Protein AF-A0A382IYC7-F1 (afdb_monomer_lite)

Foldseek 3Di:
DDDDDPPDDPPDDDPPDDDPPAPPDDDDLVCLCLVVNLVSLVVSLVVLVVVQCCQAFNDPDDDFDFADDPFDDKKKWAQFLVPRATFIDHVCCQPPPDRQGHRDLVSLCVPPVPPVVSVVRVLCNVQVVQQNHHAMWIWGWFDFLVQWDWDADPNFIWIWGDRDHDIDTDGCPDPVNQLSNQERTEIETFWGWDDSGSNPTDIDTWDDSVSTDDDSHYHYYYRTDDSPPPPRHDDPVRSVVSVVVSVVSVVVSVVDDSVRRCVQSVDPLCSRPVVVVCVVCVVVVHHCPDVVVSVVVSVD

Secondary structure (DSSP, 8-state):
----------S--------TT---S---TTHHHHHSHHHHHHHHHHHHHHHHHHHHH--SSS---B-----SSEEEEEE-TTT--EEEESGGGG-SS----B-SHHHHHHH---HHHHHHHHHHHHHHGGG---SEEEEEEEEETTT-EEEEETTEEEEEE-SSSSPEEEETTSHHHHHHHH-SEEEEEEEEEESSSTTTPEEEES---TTSPPBTTEEEEESB----TTTSPPPHHHHHHHHHHHHHHHHHHHHS-HHHHHHHTT-HHHHHHHHHHHHHHHHTT----SHHHHHHHHH-

Radius of gyration: 23.09 Å; chains: 1; bounding box: 61×52×53 Å

InterPro domains:
  IPR046234 Protein of unknown function DUF6267 [PF19782] (23-298)

Sequence (300 aa):
MLITEVLKPRSGWQTLTESSDKNLHLEHLEDLILNDGYNGANTALKYINALRMMLNTGGEGQSKVTVKWDGAPAIFCGTDPVDGQFFVGTKAVFGKTERKTAKTNLQIDKWYPNEGLNKKLRIALVELKKLNIQGVLQGDMMFTAEDIQTATINGEDVYTFTPNTITYSVPVDSDIGKKIKAAKIGIVFHTTYTGETVADMKAQFGAKVGSLTQTSSVWFDDAYYKDVGGKATLTSKENEVISKGLGQAQITLKKATPKTFNTFLQDPVLATWLKPFINKKITAGQSVGEPIQFVKEFIE

Structure (mmCIF, N/CA/C/O backbone):
data_AF-A0A382IYC7-F1
#
_entry.id   AF-A0A382IYC7-F1
#
loop_
_atom_site.group_PDB
_atom_site.id
_atom_site.type_symbol
_atom_site.label_atom_id
_atom_site.label_alt_id
_atom_site.label_comp_id
_atom_site.label_asym_id
_atom_site.label_entity_id
_atom_site.label_seq_id
_atom_site.pdbx_PDB_ins_code
_atom_site.Cartn_x
_atom_site.Cartn_y
_atom_site.Cartn_z
_atom_site.occupancy
_atom_site.B_iso_or_equiv
_atom_site.auth_seq_id
_atom_site.auth_comp_id
_atom_site.auth_asym_id
_a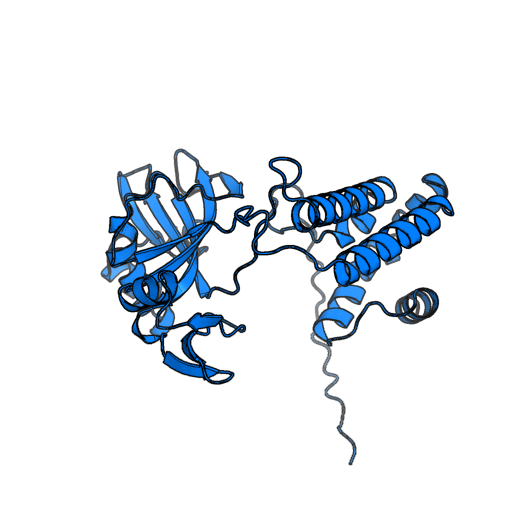tom_site.auth_atom_id
_atom_site.pdbx_PDB_model_num
ATOM 1 N N . MET A 1 1 ? 41.231 2.623 11.475 1.00 28.44 1 MET A N 1
ATOM 2 C CA . MET A 1 1 ? 40.172 1.775 12.057 1.00 28.44 1 MET A CA 1
ATOM 3 C C . MET A 1 1 ? 39.542 1.017 10.903 1.00 28.44 1 MET A C 1
ATOM 5 O O . MET A 1 1 ? 38.770 1.585 10.147 1.00 28.44 1 MET A O 1
ATOM 9 N N . LEU A 1 2 ? 40.052 -0.193 10.677 1.00 23.72 2 LEU A N 1
ATOM 10 C CA . LEU A 1 2 ? 39.680 -1.083 9.582 1.00 23.72 2 LEU A CA 1
ATOM 11 C C . LEU A 1 2 ? 38.381 -1.791 9.962 1.00 23.72 2 LEU A C 1
ATOM 13 O O . LEU A 1 2 ? 38.332 -2.457 10.993 1.00 23.72 2 LEU A O 1
ATOM 17 N N . ILE A 1 3 ? 37.343 -1.623 9.148 1.00 26.06 3 ILE A N 1
ATOM 18 C CA . ILE A 1 3 ? 36.164 -2.483 9.199 1.00 26.06 3 ILE A CA 1
ATOM 19 C C . ILE A 1 3 ? 36.528 -3.726 8.393 1.00 26.06 3 ILE A C 1
ATOM 21 O O . ILE A 1 3 ? 36.699 -3.670 7.179 1.00 26.06 3 ILE A O 1
ATOM 25 N N . THR A 1 4 ? 36.732 -4.820 9.113 1.00 30.72 4 THR A N 1
ATOM 26 C CA . THR A 1 4 ? 37.039 -6.143 8.584 1.00 30.72 4 THR A CA 1
ATOM 27 C C . THR A 1 4 ? 35.824 -6.697 7.843 1.00 30.72 4 THR A C 1
ATOM 29 O O . THR A 1 4 ? 34.714 -6.713 8.376 1.00 30.72 4 THR A O 1
ATOM 32 N N . GLU A 1 5 ? 36.047 -7.158 6.614 1.00 32.25 5 GLU A N 1
ATOM 33 C CA . GLU A 1 5 ? 35.083 -7.899 5.806 1.00 32.25 5 GLU A CA 1
ATOM 34 C C . GLU A 1 5 ? 34.497 -9.094 6.565 1.00 32.25 5 GLU A C 1
ATOM 36 O O . GLU A 1 5 ? 35.218 -9.907 7.145 1.00 32.25 5 GLU A O 1
ATOM 41 N N . VAL A 1 6 ? 33.180 -9.272 6.458 1.00 28.98 6 VAL A N 1
ATOM 42 C CA . VAL A 1 6 ? 32.551 -10.583 6.635 1.00 28.98 6 VAL A CA 1
ATOM 43 C C . VAL A 1 6 ? 32.201 -11.113 5.247 1.00 28.98 6 VAL A C 1
ATOM 45 O O . VAL A 1 6 ? 31.057 -11.059 4.805 1.00 28.98 6 VAL A O 1
ATOM 48 N N . LEU A 1 7 ? 33.209 -11.641 4.551 1.00 34.03 7 LEU A N 1
ATOM 49 C CA . LEU A 1 7 ? 33.024 -12.532 3.408 1.00 34.03 7 LEU A CA 1
ATOM 50 C C . LEU A 1 7 ? 32.933 -13.973 3.926 1.00 34.03 7 LEU A C 1
ATOM 52 O O . LEU A 1 7 ? 33.918 -14.705 3.983 1.00 34.03 7 LEU A O 1
ATOM 56 N N . LYS A 1 8 ? 31.726 -14.403 4.306 1.00 31.92 8 LYS A N 1
ATOM 57 C CA . LYS A 1 8 ? 31.366 -15.824 4.209 1.00 31.92 8 LYS A CA 1
ATOM 58 C C . LYS A 1 8 ? 30.368 -15.963 3.061 1.00 31.92 8 LYS A C 1
ATOM 60 O O . LYS A 1 8 ? 29.248 -15.467 3.197 1.00 31.92 8 LYS A O 1
ATOM 65 N N . PRO A 1 9 ? 30.737 -16.601 1.938 1.00 31.53 9 PRO A N 1
ATOM 66 C CA . PRO A 1 9 ? 29.796 -16.835 0.856 1.00 31.53 9 PRO A CA 1
ATOM 67 C C . PRO A 1 9 ? 28.693 -17.760 1.377 1.00 31.53 9 PRO A C 1
ATOM 69 O O . PRO A 1 9 ? 28.972 -18.845 1.891 1.00 31.53 9 PRO A O 1
ATOM 72 N N . ARG A 1 10 ? 27.428 -17.340 1.261 1.00 31.39 10 ARG A N 1
ATOM 73 C CA . ARG A 1 10 ? 26.315 -18.288 1.346 1.00 31.39 10 ARG A CA 1
ATOM 74 C C . ARG A 1 10 ? 26.406 -19.165 0.100 1.00 31.39 10 ARG A C 1
ATOM 76 O O . ARG A 1 10 ? 26.219 -18.685 -1.014 1.00 31.39 10 ARG A O 1
ATOM 83 N N . SER A 1 11 ? 26.784 -20.422 0.291 1.00 35.66 11 SER A N 1
ATOM 84 C CA . SER A 1 11 ? 26.801 -21.431 -0.759 1.00 35.66 11 SER A CA 1
ATOM 85 C C . SER A 1 11 ? 25.382 -21.680 -1.279 1.00 35.66 11 SER A C 1
ATOM 87 O O . SER A 1 11 ? 24.440 -21.804 -0.499 1.00 35.66 11 SER A O 1
ATOM 89 N N . GLY A 1 12 ? 25.260 -21.767 -2.607 1.00 35.31 12 GLY A N 1
ATOM 90 C CA . GLY A 1 12 ? 24.029 -22.114 -3.318 1.00 35.31 12 GLY A CA 1
ATOM 91 C C . GLY A 1 12 ? 23.261 -20.904 -3.845 1.00 35.31 12 GLY A C 1
ATOM 92 O O . GLY A 1 12 ? 22.218 -20.548 -3.306 1.00 35.31 12 GLY A O 1
ATOM 93 N N . TRP A 1 13 ? 23.735 -20.300 -4.938 1.00 26.22 13 TRP A N 1
ATOM 94 C CA . TRP A 1 13 ? 22.862 -19.480 -5.776 1.00 26.22 13 TRP A CA 1
ATOM 95 C C . TRP A 1 13 ? 21.771 -20.392 -6.338 1.00 26.22 13 TRP A C 1
ATOM 97 O O . TRP A 1 13 ? 22.056 -21.296 -7.121 1.00 26.22 13 TRP A O 1
ATOM 107 N N . GLN A 1 14 ? 20.530 -20.188 -5.907 1.00 30.61 14 GLN A N 1
ATOM 108 C CA . GLN A 1 14 ? 19.374 -20.725 -6.609 1.00 30.61 14 GLN A CA 1
ATOM 109 C C . GLN A 1 14 ? 18.922 -19.672 -7.612 1.00 30.61 14 GLN A C 1
ATOM 111 O O . GLN A 1 14 ? 18.476 -18.590 -7.233 1.00 30.61 14 GLN A O 1
ATOM 116 N N . THR A 1 15 ? 19.051 -19.991 -8.894 1.00 27.97 15 THR A N 1
ATOM 117 C CA . THR A 1 15 ? 18.417 -19.229 -9.963 1.00 27.97 15 THR A CA 1
ATOM 118 C C . THR A 1 15 ? 16.912 -19.430 -9.828 1.00 27.97 15 THR A C 1
ATOM 120 O O . THR A 1 15 ? 16.399 -20.526 -10.052 1.00 27.97 15 THR A O 1
ATOM 123 N N . LEU A 1 16 ? 16.196 -18.387 -9.413 1.00 25.58 16 LEU A N 1
ATOM 124 C CA . LEU A 1 16 ? 14.743 -18.359 -9.512 1.00 25.58 16 LEU A CA 1
ATOM 125 C C . LEU A 1 16 ? 14.411 -18.104 -10.982 1.00 25.58 16 LEU A C 1
ATOM 127 O O . LEU A 1 16 ? 14.449 -16.968 -11.442 1.00 25.58 16 LEU A O 1
ATOM 131 N N . THR A 1 17 ? 14.156 -19.166 -11.741 1.00 26.06 17 THR A N 1
ATOM 132 C CA . THR A 1 17 ? 13.597 -19.039 -13.089 1.00 26.06 17 THR A CA 1
ATOM 133 C C . THR A 1 17 ? 12.165 -18.529 -12.985 1.00 26.06 17 THR A C 1
ATOM 135 O O . THR A 1 17 ? 11.352 -19.121 -12.268 1.00 26.06 17 THR A O 1
ATOM 138 N N . GLU A 1 18 ? 11.865 -17.446 -13.699 1.00 28.92 18 GLU A N 1
ATOM 139 C CA . GLU A 1 18 ? 10.514 -16.907 -13.855 1.00 28.92 18 GLU A CA 1
ATOM 140 C C . GLU A 1 18 ? 9.569 -18.020 -14.341 1.00 28.92 18 GLU A C 1
ATOM 142 O O . GLU A 1 18 ? 9.765 -18.617 -15.399 1.00 28.92 18 GLU A O 1
ATOM 147 N N . SER A 1 19 ? 8.550 -18.348 -13.540 1.00 28.97 19 SER A N 1
ATOM 148 C CA . SER A 1 19 ? 7.476 -19.238 -13.978 1.00 28.97 19 SER A CA 1
ATOM 149 C C . SER A 1 19 ? 6.561 -18.453 -14.915 1.00 28.97 19 SER A C 1
ATOM 151 O O . SER A 1 19 ? 5.862 -17.542 -14.469 1.00 28.97 19 SER A O 1
ATOM 153 N N . SER A 1 20 ? 6.543 -18.831 -16.186 1.00 35.19 20 SER A N 1
ATOM 154 C CA . SER A 1 20 ? 5.901 -18.132 -17.304 1.00 35.19 20 SER A CA 1
ATOM 155 C C . SER A 1 20 ? 4.366 -18.046 -17.289 1.00 35.19 20 SER A C 1
ATOM 157 O O . SER A 1 20 ? 3.796 -17.621 -18.283 1.00 35.19 20 SER A O 1
ATOM 159 N N . ASP A 1 21 ? 3.667 -18.407 -16.205 1.00 34.34 21 ASP A N 1
ATOM 160 C CA . ASP A 1 21 ? 2.202 -18.595 -16.258 1.00 34.34 21 ASP A CA 1
ATOM 161 C C . ASP A 1 21 ? 1.387 -17.882 -15.175 1.00 34.34 21 ASP A C 1
ATOM 163 O O . ASP A 1 21 ? 0.157 -17.981 -15.149 1.00 34.34 21 ASP A O 1
ATOM 167 N N . LYS A 1 22 ? 2.021 -17.124 -14.278 1.00 33.38 22 LYS A N 1
ATOM 168 C CA . LYS A 1 22 ? 1.299 -16.253 -13.341 1.00 33.38 22 LYS A CA 1
ATOM 169 C C . LYS A 1 22 ? 2.116 -14.988 -13.139 1.00 33.38 22 LYS A C 1
ATOM 171 O O . LYS A 1 22 ? 3.221 -15.079 -12.620 1.00 33.38 22 LYS A O 1
ATOM 176 N N . ASN A 1 23 ? 1.558 -13.827 -13.495 1.00 37.75 23 ASN A N 1
ATOM 177 C CA . ASN A 1 23 ? 2.088 -12.510 -13.117 1.00 37.75 23 ASN A CA 1
ATOM 178 C C . ASN A 1 23 ? 2.085 -12.388 -11.581 1.00 37.75 23 ASN A C 1
ATOM 180 O O . ASN A 1 23 ? 1.172 -11.825 -10.979 1.00 37.75 23 ASN A O 1
ATOM 184 N N . LEU A 1 24 ? 3.073 -13.011 -10.939 1.00 36.66 24 LEU A N 1
ATOM 185 C CA . LEU A 1 24 ? 3.322 -12.994 -9.498 1.00 36.66 24 LEU A CA 1
ATOM 186 C C . LEU A 1 24 ? 4.218 -11.813 -9.103 1.00 36.66 24 LEU A C 1
ATOM 188 O O . LEU A 1 24 ? 4.365 -11.538 -7.912 1.00 36.66 24 LEU A O 1
ATOM 192 N N . HIS A 1 25 ? 4.760 -11.106 -10.096 1.00 42.34 25 HIS A N 1
ATOM 193 C CA . HIS A 1 25 ? 5.553 -9.899 -9.946 1.00 42.34 25 HIS A CA 1
ATOM 194 C C . HIS A 1 25 ? 4.938 -8.774 -10.787 1.00 42.34 25 HIS A C 1
ATOM 196 O O . HIS A 1 25 ? 4.525 -8.974 -11.927 1.00 42.34 25 HIS A O 1
ATOM 202 N N . LEU A 1 26 ? 4.825 -7.592 -10.179 1.00 47.22 26 LEU A N 1
ATOM 203 C CA . LEU A 1 26 ? 4.641 -6.343 -10.909 1.00 47.22 26 LEU A CA 1
ATOM 204 C C . LEU A 1 26 ? 6.012 -6.011 -11.503 1.00 47.22 26 LEU A C 1
ATOM 206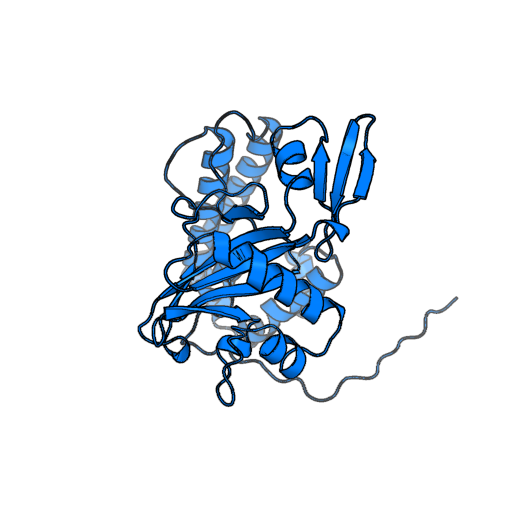 O O . LEU A 1 26 ? 6.890 -5.597 -10.746 1.00 47.22 26 LEU A O 1
ATOM 210 N N . GLU A 1 27 ? 6.199 -6.247 -12.801 1.00 59.84 27 GLU A N 1
ATOM 211 C CA . GLU A 1 27 ? 7.420 -5.855 -13.519 1.00 59.84 27 GLU A CA 1
ATOM 212 C C . GLU A 1 27 ? 7.676 -4.356 -13.334 1.00 59.84 27 GLU A C 1
ATOM 214 O O . GLU A 1 27 ? 6.734 -3.549 -13.332 1.00 59.84 27 GLU A O 1
ATOM 219 N N . HIS A 1 28 ? 8.938 -3.970 -13.153 1.00 69.94 28 HIS A N 1
ATOM 220 C CA . HIS A 1 28 ? 9.272 -2.557 -13.115 1.00 69.94 28 HIS A CA 1
ATOM 221 C C . HIS A 1 28 ? 9.215 -1.959 -14.524 1.00 69.94 28 HIS A C 1
ATOM 223 O O . HIS A 1 28 ? 9.370 -2.648 -15.532 1.00 69.94 28 HIS A O 1
ATOM 229 N N . LEU A 1 29 ? 8.993 -0.646 -14.615 1.00 74.38 29 LEU A N 1
ATOM 230 C CA . LEU A 1 29 ? 8.876 0.006 -15.918 1.00 74.38 29 LEU A CA 1
ATOM 231 C C . LEU A 1 29 ? 10.197 -0.067 -16.701 1.00 74.38 29 LEU A C 1
ATOM 233 O O . LEU A 1 29 ? 10.183 -0.203 -17.924 1.00 74.38 29 LEU A O 1
ATOM 237 N N . GLU A 1 30 ? 11.327 0.005 -15.999 1.00 75.00 30 GLU A N 1
ATOM 238 C CA . GLU A 1 30 ? 12.663 -0.164 -16.563 1.00 75.00 30 GLU A CA 1
ATOM 239 C C . GLU A 1 30 ? 12.927 -1.586 -17.077 1.00 75.00 30 GLU A C 1
ATOM 241 O O . GLU A 1 30 ? 13.634 -1.740 -18.075 1.00 75.00 30 GLU A O 1
ATOM 246 N N . ASP A 1 31 ? 12.305 -2.609 -16.482 1.00 77.19 31 ASP A N 1
ATOM 247 C CA . ASP A 1 31 ? 12.483 -4.003 -16.902 1.00 77.19 31 ASP A CA 1
ATOM 248 C C . ASP A 1 31 ? 11.898 -4.259 -18.291 1.00 77.19 31 ASP A C 1
ATOM 250 O O . ASP A 1 31 ? 12.396 -5.122 -19.010 1.00 77.19 31 ASP A O 1
ATOM 254 N N . LEU A 1 32 ? 10.923 -3.455 -18.740 1.00 79.94 32 LEU A N 1
ATOM 255 C CA . LEU A 1 32 ? 10.402 -3.529 -20.110 1.00 79.94 32 LEU A CA 1
ATOM 256 C C . LEU A 1 32 ? 11.520 -3.392 -21.148 1.00 79.94 32 LEU A C 1
ATOM 258 O O . LEU A 1 32 ? 11.481 -4.052 -22.181 1.00 79.94 32 LEU A O 1
ATOM 262 N N . ILE A 1 33 ? 12.540 -2.572 -20.877 1.00 83.88 33 ILE A N 1
ATOM 263 C CA . ILE A 1 33 ? 13.684 -2.396 -21.782 1.00 83.88 33 ILE A CA 1
ATOM 264 C C . ILE A 1 33 ? 14.449 -3.714 -21.952 1.00 83.88 33 ILE A C 1
ATOM 266 O O . ILE A 1 33 ? 14.947 -4.000 -23.040 1.00 83.88 33 ILE A O 1
ATOM 270 N N . LEU A 1 34 ? 14.530 -4.509 -20.887 1.00 80.50 34 LEU A N 1
ATOM 271 C CA . LEU A 1 34 ? 15.232 -5.788 -20.863 1.00 80.50 34 LEU A CA 1
ATOM 272 C C . LEU A 1 34 ? 14.363 -6.927 -21.402 1.00 80.50 34 LEU A C 1
ATOM 274 O O . LEU A 1 34 ? 14.865 -7.807 -22.090 1.00 80.50 34 LEU A O 1
ATOM 278 N N . ASN A 1 35 ? 13.061 -6.887 -21.135 1.00 79.25 35 ASN A N 1
ATOM 279 C CA . ASN A 1 35 ? 12.130 -7.938 -21.537 1.00 79.25 35 ASN A CA 1
ATOM 280 C C . ASN A 1 35 ? 11.746 -7.818 -23.024 1.00 79.25 35 ASN A C 1
ATOM 282 O O . ASN A 1 35 ? 11.774 -8.802 -23.759 1.00 79.25 35 ASN A O 1
ATOM 286 N N . ASP A 1 36 ? 11.446 -6.597 -23.484 1.00 81.94 36 ASP A N 1
ATOM 287 C CA . ASP A 1 36 ? 10.867 -6.328 -24.810 1.00 81.94 36 ASP A CA 1
ATOM 288 C C . ASP A 1 36 ? 11.782 -5.476 -25.713 1.00 81.94 36 ASP A C 1
ATOM 290 O O . ASP A 1 36 ? 11.392 -5.045 -26.811 1.00 81.94 36 ASP A O 1
ATOM 294 N N . GLY A 1 37 ? 12.997 -5.168 -25.254 1.00 83.94 37 GLY A N 1
ATOM 295 C CA . GLY A 1 37 ? 14.000 -4.443 -26.029 1.00 83.94 37 GLY A CA 1
ATOM 296 C C . GLY A 1 37 ? 13.545 -3.070 -26.480 1.00 83.94 37 GLY A C 1
ATOM 297 O O . GLY A 1 37 ? 13.010 -2.264 -25.715 1.00 83.94 37 GLY A O 1
ATOM 298 N N . TYR A 1 38 ? 13.765 -2.786 -27.761 1.00 85.12 38 TYR A N 1
ATOM 299 C CA . TYR A 1 38 ? 13.426 -1.496 -28.352 1.00 85.12 38 TYR A CA 1
ATOM 300 C C . TYR A 1 38 ? 11.934 -1.148 -28.190 1.00 85.12 38 TYR A C 1
ATOM 302 O O . TYR A 1 38 ? 11.572 0.017 -27.996 1.00 85.12 38 TYR A O 1
ATOM 310 N N . ASN A 1 39 ? 11.051 -2.150 -28.244 1.00 83.44 39 ASN A N 1
ATOM 311 C CA . ASN A 1 39 ? 9.613 -1.949 -28.060 1.00 83.44 39 ASN A CA 1
ATOM 312 C C . ASN A 1 39 ? 9.270 -1.662 -26.597 1.00 83.44 39 ASN A C 1
ATOM 314 O O . ASN A 1 39 ? 8.460 -0.771 -26.324 1.00 83.44 39 ASN A O 1
ATOM 318 N N . GLY A 1 40 ? 9.931 -2.344 -25.666 1.00 83.12 40 GLY A N 1
ATOM 319 C CA . GLY A 1 40 ? 9.814 -2.074 -24.238 1.00 83.12 40 GLY A CA 1
ATOM 320 C C . GLY A 1 40 ? 10.264 -0.671 -23.859 1.00 83.12 40 GLY A C 1
ATOM 321 O O . GLY A 1 40 ? 9.532 0.048 -23.183 1.00 83.12 40 GLY A O 1
ATOM 322 N N . ALA A 1 41 ? 11.395 -0.213 -24.404 1.00 86.06 41 ALA A N 1
ATOM 323 C CA . ALA A 1 41 ? 11.874 1.158 -24.218 1.00 86.06 41 ALA A CA 1
ATOM 324 C C . ALA A 1 41 ? 10.878 2.212 -24.730 1.00 86.06 41 ALA A C 1
ATOM 326 O O . ALA A 1 41 ? 10.608 3.204 -24.049 1.00 86.06 41 ALA A O 1
ATOM 327 N N . ASN A 1 42 ? 10.271 1.991 -25.900 1.00 83.12 42 ASN A N 1
ATOM 328 C CA . ASN A 1 42 ? 9.214 2.875 -26.399 1.00 83.12 42 ASN A CA 1
ATOM 329 C C . ASN A 1 42 ? 7.962 2.850 -25.512 1.00 83.12 42 ASN A C 1
ATOM 331 O O . ASN A 1 42 ? 7.323 3.885 -25.322 1.00 83.12 42 ASN A O 1
ATOM 335 N N . THR A 1 43 ? 7.606 1.685 -24.976 1.00 80.25 43 THR A N 1
ATOM 336 C CA . THR A 1 43 ? 6.460 1.521 -24.072 1.00 80.25 43 THR A CA 1
ATOM 337 C C . THR A 1 43 ? 6.692 2.252 -22.752 1.00 80.25 43 THR A C 1
ATOM 339 O O . THR A 1 43 ? 5.830 3.023 -22.328 1.00 80.25 43 THR A O 1
ATOM 342 N N . ALA A 1 44 ? 7.885 2.122 -22.169 1.00 84.44 44 ALA A N 1
ATOM 343 C CA . ALA A 1 44 ? 8.291 2.847 -20.970 1.00 84.44 44 ALA A CA 1
ATOM 344 C C . ALA A 1 44 ? 8.234 4.373 -21.172 1.00 84.44 44 ALA A C 1
ATOM 346 O O . ALA A 1 44 ? 7.633 5.085 -20.366 1.00 84.44 44 ALA A O 1
ATOM 347 N N . LEU A 1 45 ? 8.768 4.887 -22.290 1.00 84.75 45 LEU A N 1
ATOM 348 C CA . LEU A 1 45 ? 8.697 6.319 -22.618 1.00 84.75 45 LEU A CA 1
ATOM 349 C C . LEU A 1 45 ? 7.256 6.816 -22.768 1.00 84.75 45 LEU A C 1
ATOM 351 O O . LEU A 1 45 ? 6.917 7.888 -22.261 1.00 84.75 45 LEU A O 1
ATOM 355 N N . LYS A 1 46 ? 6.395 6.044 -23.444 1.00 81.19 46 LYS A N 1
ATOM 356 C CA . LYS A 1 46 ? 4.969 6.373 -23.583 1.00 81.19 46 LYS A CA 1
ATOM 357 C C . LYS A 1 46 ? 4.274 6.416 -22.227 1.00 81.19 46 LYS A C 1
ATOM 359 O O . LYS A 1 46 ? 3.516 7.352 -21.991 1.00 81.19 46 LYS A O 1
ATOM 364 N N . TYR A 1 47 ? 4.564 5.464 -21.342 1.00 78.38 47 TYR A N 1
ATOM 365 C CA . TYR A 1 47 ? 3.996 5.417 -19.997 1.00 78.38 47 TYR A CA 1
ATOM 366 C C . TYR A 1 47 ? 4.404 6.637 -19.160 1.00 78.38 47 TYR A C 1
ATOM 368 O O . TYR A 1 47 ? 3.538 7.330 -18.630 1.00 78.38 47 TYR A O 1
ATOM 376 N N . ILE A 1 48 ? 5.702 6.967 -19.097 1.00 83.12 48 ILE A N 1
ATOM 377 C CA . ILE A 1 48 ? 6.187 8.148 -18.353 1.00 83.12 48 ILE A CA 1
ATOM 378 C C . ILE A 1 48 ? 5.593 9.433 -18.938 1.00 83.12 48 ILE A C 1
ATOM 380 O O . ILE A 1 48 ? 5.188 10.325 -18.194 1.00 83.12 48 ILE A O 1
ATOM 384 N N . ASN A 1 49 ? 5.500 9.541 -20.267 1.00 81.56 49 ASN A N 1
ATOM 385 C CA . ASN A 1 49 ? 4.880 10.698 -20.906 1.00 81.56 49 ASN A CA 1
ATOM 386 C C . ASN A 1 49 ? 3.377 10.791 -20.597 1.00 81.56 49 ASN A C 1
ATOM 388 O O . ASN A 1 49 ? 2.892 11.886 -20.322 1.00 81.56 49 ASN A O 1
ATOM 392 N N . ALA A 1 50 ? 2.647 9.673 -20.600 1.00 74.12 50 ALA A N 1
ATOM 393 C CA . ALA A 1 50 ? 1.234 9.636 -20.224 1.00 74.12 50 ALA A CA 1
ATOM 394 C C . ALA A 1 50 ? 1.032 10.049 -18.757 1.00 74.12 50 ALA A C 1
ATOM 396 O O . ALA A 1 50 ? 0.173 10.885 -18.478 1.00 74.12 50 ALA A O 1
ATOM 397 N N . LEU A 1 51 ? 1.881 9.557 -17.847 1.00 76.00 51 LEU A N 1
ATOM 398 C CA . LEU A 1 51 ? 1.905 9.969 -16.441 1.00 76.00 51 LEU A CA 1
ATOM 399 C C . LEU A 1 51 ? 2.200 11.472 -16.295 1.00 76.00 51 LEU A C 1
ATOM 401 O O . LEU A 1 51 ? 1.500 12.166 -15.562 1.00 76.00 51 LEU A O 1
ATOM 405 N N . ARG A 1 52 ? 3.188 12.001 -17.030 1.00 81.19 52 ARG A N 1
ATOM 406 C CA . ARG A 1 52 ? 3.498 13.441 -17.049 1.00 81.19 52 ARG A CA 1
ATOM 407 C C . ARG A 1 52 ? 2.298 14.259 -17.516 1.00 81.19 52 ARG A C 1
ATOM 409 O O . ARG A 1 52 ? 1.986 15.268 -16.898 1.00 81.19 52 ARG A O 1
ATOM 416 N N . MET A 1 53 ? 1.642 13.857 -18.607 1.00 75.00 53 MET A N 1
ATOM 417 C CA . MET A 1 53 ? 0.474 14.582 -19.120 1.00 75.00 53 MET A CA 1
ATOM 418 C C . MET A 1 53 ? -0.683 14.552 -18.120 1.00 75.00 53 MET A C 1
ATOM 420 O O . MET A 1 53 ? -1.246 15.607 -17.847 1.00 75.00 53 MET A O 1
ATOM 424 N N . MET A 1 54 ? -0.957 13.396 -17.505 1.00 71.62 54 MET A N 1
ATOM 425 C CA . MET A 1 54 ? -1.947 13.271 -16.429 1.00 71.62 54 MET A CA 1
ATOM 426 C C . MET A 1 54 ? -1.678 14.284 -15.304 1.00 71.62 54 MET A C 1
ATOM 428 O O . MET A 1 54 ? -2.570 15.035 -14.925 1.00 71.62 54 MET A O 1
ATOM 432 N N . LEU A 1 55 ? -0.432 14.364 -14.823 1.00 74.25 55 LEU A N 1
ATOM 433 C CA . LEU A 1 55 ? -0.054 15.252 -13.717 1.00 74.25 55 LEU A CA 1
ATOM 434 C C . LEU A 1 55 ? 0.120 16.731 -14.115 1.00 74.25 55 LEU A C 1
ATOM 436 O O . LEU A 1 55 ? 0.118 17.592 -13.242 1.00 74.25 55 LEU A O 1
ATOM 440 N N . ASN A 1 56 ? 0.322 17.054 -15.396 1.00 73.06 56 ASN A N 1
ATOM 441 C CA . ASN A 1 56 ? 0.577 18.429 -15.843 1.00 73.06 56 ASN A CA 1
ATOM 442 C C . ASN A 1 56 ? -0.689 19.148 -16.318 1.00 73.06 56 ASN A C 1
ATOM 444 O O . ASN A 1 56 ? -0.882 20.316 -15.998 1.00 73.06 56 ASN A O 1
ATOM 448 N N . THR A 1 57 ? -1.527 18.490 -17.122 1.00 64.12 57 THR A N 1
ATOM 449 C CA . THR A 1 57 ? -2.700 19.145 -17.726 1.00 64.12 57 THR A CA 1
ATOM 450 C C . THR A 1 57 ? -4.005 18.815 -17.013 1.00 64.12 57 THR A C 1
ATOM 452 O O . THR A 1 57 ? -4.973 19.544 -17.207 1.00 64.12 57 THR A O 1
ATOM 455 N N . GLY A 1 58 ? -4.034 17.757 -16.187 1.00 57.16 58 GLY A N 1
ATOM 456 C CA . GLY A 1 58 ? -5.278 17.143 -15.719 1.00 57.16 58 GLY A CA 1
ATOM 457 C C . GLY A 1 58 ? -6.035 16.527 -16.898 1.00 57.16 58 GLY A C 1
ATOM 458 O O . GLY A 1 58 ? -6.086 17.097 -17.991 1.00 57.16 58 GLY A O 1
ATOM 459 N N . GLY A 1 59 ? -6.578 15.326 -16.744 1.00 52.69 59 GLY A N 1
ATOM 460 C CA . GLY A 1 59 ? -7.291 14.714 -17.856 1.00 52.69 59 GLY A CA 1
ATOM 461 C C . GLY A 1 59 ? -7.607 13.255 -17.624 1.00 52.69 59 GLY A C 1
ATOM 462 O O . GLY A 1 59 ? -6.714 12.424 -17.451 1.00 52.69 59 GLY A O 1
ATOM 463 N N . GLU A 1 60 ? -8.890 12.935 -17.741 1.00 47.69 60 GLU A N 1
ATOM 464 C CA . GLU A 1 60 ? -9.351 11.561 -17.767 1.00 47.69 60 GLU A CA 1
ATOM 465 C C . GLU A 1 60 ? -8.790 10.856 -19.014 1.00 47.69 60 GLU A C 1
ATOM 467 O O . GLU A 1 60 ? -9.134 11.188 -20.149 1.00 47.69 60 GLU A O 1
ATOM 472 N N . GLY A 1 61 ? -7.954 9.830 -18.812 1.00 49.94 61 GLY A N 1
ATOM 473 C CA . GLY A 1 61 ? -8.109 8.647 -19.657 1.00 49.94 61 GLY A CA 1
ATOM 474 C C . GLY A 1 61 ? -6.914 7.970 -20.320 1.00 49.94 61 GLY A C 1
ATOM 475 O O . GLY A 1 61 ? -7.196 7.152 -21.187 1.00 49.94 61 GLY A O 1
ATOM 476 N N . GLN A 1 62 ? -5.633 8.180 -19.977 1.00 50.16 62 GLN A N 1
ATOM 477 C CA . GLN A 1 62 ? -4.570 7.420 -20.688 1.00 50.16 62 GLN A CA 1
ATOM 478 C C . GLN A 1 62 ? -3.636 6.526 -19.869 1.00 50.16 62 GLN A C 1
ATOM 480 O O . GLN A 1 62 ? -2.914 5.732 -20.468 1.00 50.16 62 GLN A O 1
ATOM 485 N N . SER A 1 63 ? -3.681 6.518 -18.537 1.00 52.44 63 SE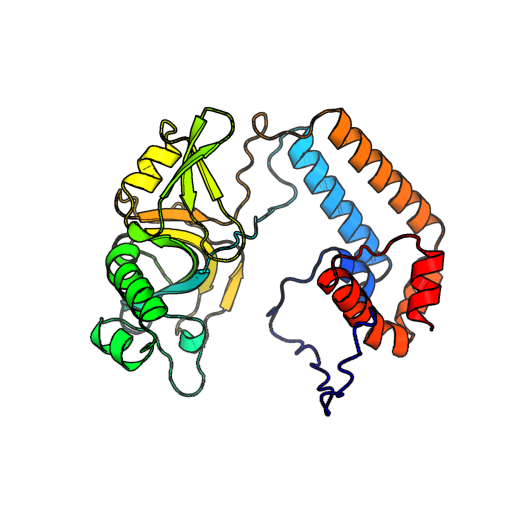R A N 1
ATOM 486 C CA . SER A 1 63 ? -3.011 5.475 -17.740 1.00 52.44 63 SER A CA 1
ATOM 487 C C . SER A 1 63 ? -3.653 5.365 -16.363 1.00 52.44 63 SER A C 1
ATOM 489 O O . SER A 1 63 ? -3.743 6.352 -15.642 1.00 52.44 63 SER A O 1
ATOM 491 N N . LYS A 1 64 ? -4.110 4.165 -15.984 1.00 54.72 64 LYS A N 1
ATOM 492 C CA . LYS A 1 64 ? -4.505 3.893 -14.597 1.00 54.72 64 LYS A CA 1
ATOM 493 C C . LYS A 1 64 ? -3.235 3.694 -13.787 1.00 54.72 64 LYS A C 1
ATOM 495 O O . LYS A 1 64 ? -2.614 2.639 -13.865 1.00 54.72 64 LYS A O 1
ATOM 500 N N . VAL A 1 65 ? -2.848 4.720 -13.048 1.00 62.97 65 VAL A N 1
ATOM 501 C CA . VAL A 1 65 ? -1.695 4.674 -12.153 1.00 62.97 65 VAL A CA 1
ATOM 502 C C . VAL A 1 65 ? -2.196 4.227 -10.790 1.00 62.97 65 VAL A C 1
ATOM 504 O O . VAL A 1 65 ? -3.209 4.727 -10.301 1.00 62.97 65 VAL A O 1
ATOM 507 N N . THR A 1 66 ? -1.503 3.278 -10.179 1.00 61.31 66 THR A N 1
ATOM 508 C CA . THR A 1 66 ? -1.767 2.879 -8.797 1.00 61.31 66 THR A CA 1
ATOM 509 C C . THR A 1 66 ? -0.584 3.222 -7.920 1.00 61.31 66 THR A C 1
ATOM 511 O O . THR A 1 66 ? 0.564 3.020 -8.317 1.00 61.31 66 THR A O 1
ATOM 514 N N . VAL A 1 67 ? -0.863 3.689 -6.713 1.00 67.06 67 VAL A N 1
ATOM 515 C CA . VAL A 1 67 ? 0.147 3.927 -5.687 1.00 67.06 67 VAL A CA 1
ATOM 516 C C . VAL A 1 67 ? 0.422 2.613 -4.962 1.00 67.06 67 VAL A C 1
ATOM 518 O O . VAL A 1 67 ? -0.506 1.919 -4.547 1.00 67.06 67 VAL A O 1
ATOM 521 N N . LYS A 1 68 ? 1.703 2.271 -4.792 1.00 73.06 68 LYS A N 1
ATOM 522 C CA . LYS A 1 68 ? 2.105 1.234 -3.838 1.00 73.06 68 LYS A CA 1
ATOM 523 C C . LYS A 1 68 ? 2.130 1.859 -2.451 1.00 73.06 68 LYS A C 1
ATOM 525 O O . LYS A 1 68 ? 3.022 2.642 -2.138 1.00 73.06 68 LYS A O 1
ATOM 530 N N . TRP A 1 69 ? 1.120 1.543 -1.656 1.00 79.81 69 TRP A N 1
ATOM 531 C CA . TRP A 1 69 ? 1.081 1.915 -0.250 1.00 79.81 69 TRP A CA 1
ATOM 532 C C . TRP A 1 69 ? 1.968 0.952 0.541 1.00 79.81 69 TRP A C 1
ATOM 534 O O . TRP A 1 69 ? 1.905 -0.255 0.331 1.00 79.81 69 TRP A O 1
ATOM 544 N N . ASP A 1 70 ? 2.805 1.474 1.434 1.00 82.81 70 ASP A N 1
ATOM 545 C CA . ASP A 1 70 ? 3.708 0.690 2.279 1.00 82.81 70 ASP A CA 1
ATOM 546 C C . ASP A 1 70 ? 2.968 0.171 3.523 1.00 82.81 70 ASP A C 1
ATOM 548 O O . ASP A 1 70 ? 3.310 0.475 4.665 1.00 82.81 70 ASP A O 1
ATOM 552 N N . GLY A 1 71 ? 1.875 -0.553 3.275 1.00 89.00 71 GLY A N 1
ATOM 553 C CA . GLY A 1 71 ? 1.023 -1.147 4.298 1.00 89.00 71 GLY A CA 1
ATOM 554 C C . GLY A 1 71 ? 1.528 -2.520 4.760 1.00 89.00 71 GLY A C 1
ATOM 555 O O . GLY A 1 71 ? 2.127 -3.269 3.989 1.00 89.00 71 GLY A O 1
ATOM 556 N N . ALA A 1 72 ? 1.245 -2.891 6.012 1.00 91.50 72 ALA A N 1
ATOM 557 C CA . ALA A 1 72 ? 1.447 -4.248 6.508 1.00 91.50 72 ALA A CA 1
ATOM 558 C C . ALA A 1 72 ? 0.549 -4.595 7.719 1.00 91.50 72 ALA A C 1
ATOM 560 O O . ALA A 1 72 ? 0.336 -3.785 8.631 1.00 91.50 72 ALA A O 1
ATOM 561 N N . PRO A 1 73 ? 0.081 -5.855 7.818 1.00 95.25 73 PRO A N 1
ATOM 562 C CA . PRO A 1 73 ? 0.288 -6.963 6.880 1.00 95.25 73 PRO A CA 1
ATOM 563 C C . PRO A 1 73 ? -0.643 -6.894 5.657 1.00 95.25 73 PRO A C 1
ATOM 565 O O . PRO A 1 73 ? -1.682 -6.237 5.694 1.00 95.25 73 PRO A O 1
ATOM 568 N N . ALA A 1 74 ? -0.303 -7.652 4.611 1.00 95.00 74 ALA A N 1
ATOM 569 C CA . ALA A 1 74 ? -1.215 -7.937 3.506 1.00 95.00 74 ALA A CA 1
ATOM 570 C C . ALA A 1 74 ? -2.354 -8.855 3.982 1.00 95.00 74 ALA A C 1
ATOM 572 O O . ALA A 1 74 ? -2.115 -9.983 4.438 1.00 95.00 74 ALA A O 1
ATOM 573 N N . ILE A 1 75 ? -3.589 -8.374 3.860 1.00 97.31 75 ILE A N 1
ATOM 574 C CA . ILE A 1 75 ? -4.813 -9.056 4.275 1.00 97.31 75 ILE A CA 1
ATOM 575 C C . ILE A 1 75 ? -5.616 -9.469 3.046 1.00 97.31 75 ILE A C 1
ATOM 577 O O . ILE A 1 75 ? -5.952 -8.649 2.196 1.00 97.31 75 ILE A O 1
ATOM 581 N N . PHE A 1 76 ? -5.970 -10.748 2.999 1.00 96.50 76 PHE A N 1
ATOM 582 C CA . PHE A 1 76 ? -6.977 -11.301 2.103 1.00 96.50 76 PHE A CA 1
ATOM 583 C C . PHE A 1 76 ? -8.283 -11.388 2.869 1.00 96.50 76 PHE A C 1
ATOM 585 O O . PHE A 1 76 ? -8.321 -12.019 3.927 1.00 96.50 76 PHE A O 1
ATOM 592 N N . CYS A 1 77 ? -9.341 -10.770 2.363 1.00 97.31 77 CYS A N 1
ATOM 593 C CA . CYS A 1 77 ? -10.639 -10.797 3.020 1.00 97.31 77 CYS A CA 1
ATOM 594 C C . CYS A 1 77 ? -11.787 -10.750 2.023 1.00 97.31 77 CYS A C 1
ATOM 596 O O . CYS A 1 77 ? -11.674 -10.166 0.944 1.00 97.31 77 CYS A O 1
ATOM 598 N N . GLY A 1 78 ? -12.913 -11.332 2.406 1.00 95.44 78 GLY A N 1
ATOM 599 C CA . GLY A 1 78 ? -14.086 -11.356 1.554 1.00 95.44 78 GLY A CA 1
ATOM 600 C C . GLY A 1 78 ? -15.030 -12.490 1.887 1.00 95.44 78 GLY A C 1
ATOM 601 O O . GLY A 1 78 ? -14.862 -13.182 2.891 1.00 95.44 78 GLY A O 1
ATOM 602 N N . THR A 1 79 ? -16.029 -12.660 1.034 1.00 94.06 79 THR A N 1
ATOM 603 C CA . THR A 1 79 ? -17.023 -13.722 1.157 1.00 94.06 79 THR A CA 1
ATOM 604 C C . THR A 1 79 ? -16.537 -14.943 0.387 1.00 94.06 79 THR A C 1
ATOM 606 O O . THR A 1 79 ? -16.288 -14.860 -0.817 1.00 94.06 79 THR A O 1
ATOM 609 N N . ASP A 1 80 ? -16.376 -16.070 1.080 1.00 92.06 80 ASP A N 1
ATOM 610 C CA . ASP A 1 80 ? -16.043 -17.346 0.448 1.00 92.06 80 ASP A CA 1
ATOM 611 C C . ASP A 1 80 ? -17.211 -17.779 -0.459 1.00 92.06 80 ASP A C 1
ATOM 613 O O . ASP A 1 80 ? -18.327 -17.942 0.039 1.00 92.06 80 ASP A O 1
ATOM 617 N N . PRO A 1 81 ? -17.003 -17.952 -1.777 1.00 88.94 81 PRO A N 1
ATOM 618 C CA . PRO A 1 81 ? -18.080 -18.310 -2.700 1.00 88.94 81 PRO A CA 1
ATOM 619 C C . PRO A 1 81 ? -18.663 -19.704 -2.437 1.00 88.94 81 PRO A C 1
ATOM 621 O O . PRO A 1 81 ? -19.776 -19.980 -2.876 1.00 88.94 81 PRO A O 1
ATOM 624 N N . VAL A 1 82 ? -17.937 -20.575 -1.724 1.00 89.44 82 VAL A N 1
ATOM 625 C CA . VAL A 1 82 ? -18.360 -21.961 -1.484 1.00 89.44 82 VAL A CA 1
ATOM 626 C C . VAL A 1 82 ? -19.402 -22.049 -0.373 1.00 89.44 82 VAL A C 1
ATOM 628 O O . VAL A 1 82 ? -20.368 -22.796 -0.502 1.00 89.44 82 VAL A O 1
ATOM 631 N N . ASP A 1 83 ? -19.219 -21.309 0.724 1.00 92.69 83 ASP A N 1
ATOM 632 C CA . ASP A 1 83 ? -20.114 -21.382 1.889 1.00 92.69 83 ASP A CA 1
ATOM 633 C C . ASP A 1 83 ? -20.740 -20.042 2.300 1.00 92.69 83 ASP A C 1
ATOM 635 O O . ASP A 1 83 ? -21.478 -19.983 3.284 1.00 92.69 83 ASP A O 1
ATOM 639 N N . GLY A 1 84 ? -20.459 -18.966 1.564 1.00 93.31 84 GLY A N 1
ATOM 640 C CA . GLY A 1 84 ? -21.015 -17.636 1.802 1.00 93.31 84 GLY A CA 1
ATOM 641 C C . GLY A 1 84 ? -20.509 -16.963 3.080 1.00 93.31 84 GLY A C 1
ATOM 642 O O . GLY A 1 84 ? -21.045 -15.926 3.477 1.00 93.31 84 GLY A O 1
ATOM 643 N N . GLN A 1 85 ? -19.503 -17.523 3.757 1.00 95.56 85 GLN A N 1
ATOM 644 C CA . GLN A 1 85 ? -18.992 -16.955 4.998 1.00 95.56 85 GLN A CA 1
ATOM 645 C C . GLN A 1 85 ? -17.866 -15.959 4.738 1.00 95.56 85 GLN A C 1
ATOM 647 O O . GLN A 1 85 ? -16.945 -16.201 3.957 1.00 95.56 85 GLN A O 1
ATOM 652 N N . PHE A 1 86 ? -17.908 -14.844 5.466 1.00 97.50 86 PHE A N 1
ATOM 653 C CA . PHE A 1 86 ? -16.814 -13.882 5.472 1.00 97.50 86 PHE A CA 1
ATOM 654 C C . PHE A 1 86 ? -15.571 -14.475 6.143 1.00 97.50 86 PHE A C 1
ATOM 656 O O . PHE A 1 86 ? -15.671 -15.067 7.221 1.00 97.50 86 PHE A O 1
ATOM 663 N N . PHE A 1 87 ? -14.402 -14.267 5.545 1.00 97.81 87 PHE A N 1
ATOM 664 C CA . PHE A 1 87 ? -13.125 -14.702 6.097 1.00 97.81 87 PHE A CA 1
ATOM 665 C C . PHE A 1 87 ? -12.049 -13.620 5.997 1.00 97.81 87 PHE A C 1
ATOM 667 O O . PHE A 1 87 ? -12.153 -12.675 5.210 1.00 97.81 87 PHE A O 1
ATOM 674 N N . VAL A 1 88 ? -10.978 -13.814 6.767 1.00 98.25 88 VAL A N 1
ATOM 675 C CA . VAL A 1 88 ? -9.705 -13.099 6.636 1.00 98.25 88 VAL A CA 1
ATOM 676 C C . VAL A 1 88 ? -8.523 -14.070 6.627 1.00 98.25 88 VAL A C 1
ATOM 678 O O . VAL A 1 88 ? -8.609 -15.191 7.132 1.00 98.25 88 VAL A O 1
ATOM 681 N N . GLY A 1 89 ? -7.392 -13.647 6.079 1.00 96.50 89 GLY A N 1
ATOM 682 C CA . GLY A 1 89 ? -6.148 -14.405 6.139 1.00 96.50 89 GLY A CA 1
ATOM 683 C C . GLY A 1 89 ? -4.986 -13.686 5.470 1.00 96.50 89 GLY A C 1
ATOM 684 O O . GLY A 1 89 ? -5.114 -12.555 5.007 1.00 96.50 89 GLY A O 1
ATOM 685 N N . THR A 1 90 ? -3.839 -14.355 5.418 1.00 94.56 90 THR A N 1
ATOM 686 C CA . THR A 1 90 ? -2.673 -13.906 4.639 1.00 94.56 90 THR A CA 1
ATOM 687 C C . THR A 1 90 ? -2.616 -14.655 3.305 1.00 94.56 90 THR A C 1
ATOM 689 O O . THR A 1 90 ? -3.552 -15.362 2.942 1.00 94.56 90 THR A O 1
ATOM 692 N N . LYS A 1 91 ? -1.489 -14.596 2.582 1.00 89.44 91 LYS A N 1
ATOM 693 C CA . LYS A 1 91 ? -1.266 -15.386 1.354 1.00 89.44 91 LYS A CA 1
ATOM 694 C C . LYS A 1 91 ? -1.538 -16.893 1.525 1.00 89.44 91 LYS A C 1
ATOM 696 O O . LYS A 1 91 ? -1.820 -17.582 0.548 1.00 89.44 91 LYS A O 1
ATOM 701 N N . ALA A 1 92 ? -1.504 -17.404 2.759 1.00 89.38 92 ALA A N 1
ATOM 702 C CA . ALA A 1 92 ? -1.824 -18.792 3.083 1.00 89.38 92 ALA A CA 1
ATOM 703 C C . ALA A 1 92 ? -3.286 -19.205 2.796 1.00 89.38 92 ALA A C 1
ATOM 705 O O . ALA A 1 92 ? -3.598 -20.395 2.850 1.00 89.38 92 ALA A O 1
ATOM 706 N N . VAL A 1 93 ? -4.180 -18.274 2.442 1.00 89.81 93 VAL A N 1
ATOM 707 C CA . VAL A 1 93 ? -5.524 -18.611 1.929 1.00 89.81 93 VAL A CA 1
ATOM 708 C C . VAL A 1 93 ? -5.468 -19.423 0.628 1.00 89.81 93 VAL A C 1
ATOM 710 O O . VAL A 1 93 ? -6.349 -20.242 0.388 1.00 89.81 93 VAL A O 1
ATOM 713 N N . PHE A 1 94 ? -4.393 -19.280 -0.157 1.00 86.06 94 PHE A N 1
ATOM 714 C CA . PHE A 1 94 ? -4.136 -20.058 -1.377 1.00 86.06 94 PHE A CA 1
ATOM 715 C C . PHE A 1 94 ? -3.166 -21.230 -1.151 1.00 86.06 94 PHE A C 1
ATOM 717 O O . PHE A 1 94 ? -2.544 -21.727 -2.092 1.00 86.06 94 PHE A O 1
ATOM 724 N N . GLY A 1 95 ? -2.973 -21.648 0.103 1.00 84.19 95 GLY A N 1
ATOM 725 C CA . GLY A 1 95 ? -2.114 -22.781 0.437 1.00 84.19 95 GLY A CA 1
ATOM 726 C C . GLY A 1 95 ? -2.589 -24.072 -0.237 1.00 84.19 95 GLY A C 1
ATOM 727 O O . GLY A 1 95 ? -3.776 -24.386 -0.217 1.00 84.19 95 GLY A O 1
ATOM 728 N N . LYS A 1 96 ? -1.653 -24.842 -0.811 1.00 77.56 96 LYS A N 1
ATOM 729 C CA . LYS A 1 96 ? -1.957 -26.130 -1.464 1.00 77.56 96 LYS A CA 1
ATOM 730 C C . LYS A 1 96 ? -2.396 -27.211 -0.467 1.00 77.56 96 LYS A C 1
ATOM 732 O O . LYS A 1 96 ? -3.237 -28.032 -0.804 1.00 77.56 96 LYS A O 1
ATOM 737 N N . THR A 1 97 ? -1.819 -27.209 0.738 1.00 78.38 97 THR A N 1
ATOM 738 C CA . THR A 1 97 ? -2.062 -28.235 1.770 1.00 78.38 97 THR A CA 1
ATOM 739 C C . THR A 1 97 ? -3.218 -27.866 2.697 1.00 78.38 97 THR A C 1
ATOM 741 O O . THR A 1 97 ? -4.112 -28.670 2.925 1.00 78.38 97 THR A O 1
ATOM 744 N N . GLU A 1 98 ? -3.217 -26.642 3.227 1.00 83.00 98 GLU A N 1
ATOM 745 C CA . GLU A 1 98 ? -4.284 -26.118 4.082 1.00 83.00 98 GLU A CA 1
ATOM 746 C C . GLU A 1 98 ? -4.569 -24.673 3.667 1.00 83.00 98 GLU A C 1
ATOM 748 O O . GLU A 1 98 ? -3.664 -23.835 3.632 1.00 83.00 98 GLU A O 1
ATOM 753 N N . ARG A 1 99 ? -5.833 -24.389 3.338 1.00 88.06 99 ARG A N 1
ATOM 754 C CA . ARG A 1 99 ? -6.310 -23.049 2.983 1.00 88.06 99 ARG A CA 1
ATOM 755 C C . ARG A 1 99 ? -6.740 -22.335 4.257 1.00 88.06 99 ARG A C 1
ATOM 757 O O . ARG A 1 99 ? -7.771 -22.660 4.840 1.00 88.06 99 ARG A O 1
ATOM 764 N N . LYS A 1 100 ? -5.935 -21.372 4.708 1.00 92.94 100 LYS A N 1
ATOM 765 C CA . LYS A 1 100 ? -6.120 -20.691 6.002 1.00 92.94 100 LYS A CA 1
ATOM 766 C C . LYS A 1 100 ? -7.079 -19.495 5.914 1.00 92.94 100 LYS A C 1
ATOM 768 O O . LYS A 1 100 ? -6.703 -18.365 6.232 1.00 92.94 100 LYS A O 1
ATOM 773 N N . THR A 1 101 ? -8.310 -19.742 5.470 1.00 94.50 101 THR A N 1
ATOM 774 C CA . THR A 1 101 ? -9.409 -18.760 5.390 1.00 94.50 101 THR A CA 1
ATOM 775 C C . THR A 1 101 ? -10.119 -18.654 6.741 1.00 94.50 101 THR A C 1
ATOM 777 O O . THR A 1 101 ? -11.074 -19.386 7.008 1.00 94.50 101 THR A O 1
ATOM 780 N N . ALA A 1 102 ? -9.616 -17.814 7.646 1.00 97.56 102 ALA A N 1
ATOM 781 C CA . ALA A 1 102 ? -10.127 -17.741 9.012 1.00 97.56 102 ALA A CA 1
ATOM 782 C C . ALA A 1 102 ? -11.468 -17.002 9.067 1.00 97.56 102 ALA A C 1
ATOM 784 O O . ALA A 1 102 ? -11.558 -15.826 8.724 1.00 97.56 102 ALA A O 1
ATOM 785 N N . LYS A 1 103 ? -12.503 -17.705 9.523 1.00 97.38 103 LYS A N 1
ATOM 786 C CA . LYS A 1 103 ? -13.892 -17.237 9.671 1.00 97.38 103 LYS A CA 1
ATOM 787 C C . LYS A 1 103 ? -14.241 -16.948 11.133 1.00 97.38 103 LYS A C 1
ATOM 789 O O . LYS A 1 103 ? -15.224 -16.275 11.427 1.00 97.38 103 LYS A O 1
ATOM 794 N N . THR A 1 104 ? -13.427 -17.449 12.066 1.00 97.81 104 THR A N 1
ATOM 795 C CA . THR A 1 104 ? -13.603 -17.280 13.514 1.00 97.81 104 THR A CA 1
ATOM 796 C C . THR A 1 104 ? -12.287 -16.931 14.204 1.00 97.81 104 THR A C 1
ATOM 798 O O . THR A 1 104 ? -11.210 -17.283 13.723 1.00 97.81 104 THR A O 1
ATOM 801 N N . ASN A 1 105 ? -12.368 -16.306 15.383 1.00 97.38 105 ASN A N 1
ATOM 802 C CA . ASN A 1 105 ? -11.187 -16.026 16.207 1.00 97.38 105 ASN A CA 1
ATOM 803 C C . ASN A 1 105 ? -10.421 -17.303 16.581 1.00 97.38 105 ASN A C 1
ATOM 805 O O . ASN A 1 105 ? -9.200 -17.290 16.567 1.00 97.38 105 ASN A O 1
ATOM 809 N N . LEU A 1 106 ? -11.115 -18.422 16.818 1.00 97.31 106 LEU A N 1
ATOM 810 C CA . LEU A 1 106 ? -10.468 -19.701 17.123 1.00 97.31 106 LEU A CA 1
ATOM 811 C C . LEU A 1 106 ? -9.592 -20.197 15.962 1.00 97.31 106 LEU A C 1
ATOM 813 O O . LEU A 1 106 ? -8.497 -20.713 16.177 1.00 97.31 106 LEU A O 1
ATOM 817 N N . GLN A 1 107 ? -10.057 -20.031 14.722 1.00 97.56 107 GLN A N 1
ATOM 818 C CA . GLN A 1 107 ? -9.250 -20.347 13.543 1.00 97.56 107 GLN A CA 1
ATOM 819 C C . GLN A 1 107 ? -8.053 -19.403 13.413 1.00 97.56 107 GLN A C 1
ATOM 821 O O . GLN A 1 107 ? -6.972 -19.858 13.044 1.00 97.56 107 GLN A O 1
ATOM 826 N N . ILE A 1 108 ? -8.219 -18.118 13.749 1.00 97.88 108 ILE A N 1
ATOM 827 C CA . ILE A 1 108 ? -7.101 -17.167 13.776 1.00 97.88 108 ILE A CA 1
ATOM 828 C C . ILE A 1 108 ? -6.055 -17.608 14.807 1.00 97.88 108 ILE A C 1
ATOM 830 O O . ILE A 1 108 ? -4.884 -17.739 14.457 1.00 97.88 108 ILE A O 1
ATOM 834 N N . ASP A 1 109 ? -6.484 -17.925 16.028 1.00 97.12 109 ASP A N 1
ATOM 835 C CA . ASP A 1 109 ? -5.619 -18.376 17.124 1.00 97.12 109 ASP A CA 1
ATOM 836 C C . ASP A 1 109 ? -4.851 -19.654 16.757 1.00 97.12 109 ASP A C 1
ATOM 838 O O . ASP A 1 109 ? -3.651 -19.759 17.010 1.00 97.12 109 ASP A O 1
ATOM 842 N N . LYS A 1 110 ? -5.508 -20.597 16.070 1.00 96.88 110 LYS A N 1
ATOM 843 C CA . LYS A 1 110 ? -4.877 -21.835 15.596 1.00 96.88 110 LYS A CA 1
ATOM 844 C C . LYS A 1 110 ? -3.865 -21.600 14.470 1.00 96.88 110 LYS A C 1
ATOM 846 O O . LYS A 1 110 ? -2.802 -22.219 14.452 1.00 96.88 110 LYS A O 1
ATOM 851 N N . TRP A 1 111 ? -4.213 -20.788 13.475 1.00 96.38 111 TRP A N 1
ATOM 852 C CA . TRP A 1 111 ? -3.452 -20.703 12.223 1.00 96.38 111 TRP A CA 1
ATOM 853 C C . TRP A 1 111 ? -2.399 -19.601 12.192 1.00 96.38 111 TRP A C 1
ATOM 855 O O . TRP A 1 111 ? -1.447 -19.715 11.406 1.00 96.38 111 TRP A O 1
ATOM 865 N N . TYR A 1 112 ? -2.573 -18.576 13.025 1.00 95.50 112 TYR A N 1
ATOM 866 C CA . TYR A 1 112 ? -1.746 -17.379 13.112 1.00 95.50 112 TYR A CA 1
ATOM 867 C C . TYR A 1 112 ? -1.418 -17.090 14.590 1.00 95.50 112 TYR A C 1
ATOM 869 O O . TYR A 1 112 ? -1.963 -16.154 15.164 1.00 95.50 112 TYR A O 1
ATOM 877 N N . PRO A 1 113 ? -0.541 -17.881 15.236 1.00 94.12 113 PRO A N 1
ATOM 878 C CA . PRO A 1 113 ? -0.261 -17.753 16.671 1.00 94.12 113 PRO A CA 1
ATOM 879 C C . PRO A 1 113 ? 0.635 -16.557 17.036 1.00 94.12 113 PRO A C 1
ATOM 881 O O . PRO A 1 113 ? 0.784 -16.240 18.210 1.00 94.12 113 PRO A O 1
ATOM 884 N N . ASN A 1 114 ? 1.263 -15.894 16.056 1.00 95.50 114 ASN A N 1
ATOM 885 C CA . ASN A 1 114 ? 2.066 -14.697 16.311 1.00 95.50 114 ASN A CA 1
ATOM 886 C C . ASN A 1 114 ? 1.165 -13.562 16.815 1.00 95.50 114 ASN A C 1
ATOM 888 O O . ASN A 1 114 ? 0.278 -13.138 16.083 1.00 95.50 114 ASN A O 1
ATOM 892 N N . GLU A 1 115 ? 1.421 -13.057 18.022 1.00 91.94 115 GLU A N 1
ATOM 893 C CA . GLU A 1 115 ? 0.549 -12.108 18.727 1.00 91.94 115 GLU A CA 1
ATOM 894 C C . GLU A 1 115 ? 0.184 -10.869 17.892 1.00 91.94 115 GLU A C 1
ATOM 896 O O . GLU A 1 115 ? -0.995 -10.533 17.768 1.00 91.94 115 GLU A O 1
ATOM 901 N N . GLY A 1 116 ? 1.170 -10.234 17.250 1.00 93.31 116 GLY A N 1
ATOM 902 C CA . GLY A 1 116 ? 0.946 -9.034 16.441 1.00 93.31 116 GLY A CA 1
ATOM 903 C C . GLY A 1 116 ? 0.060 -9.303 15.223 1.00 93.31 116 GLY A C 1
ATOM 904 O O . GLY A 1 116 ? -0.946 -8.620 15.011 1.00 93.31 116 GLY A O 1
ATOM 905 N N . LEU A 1 117 ? 0.390 -10.335 14.437 1.00 95.25 117 LEU A N 1
ATOM 906 C CA . LEU A 1 117 ? -0.416 -10.720 13.273 1.00 95.25 117 LEU A CA 1
ATOM 907 C C . LEU A 1 117 ? -1.808 -11.219 13.685 1.00 95.25 117 LEU A C 1
ATOM 909 O O . LEU A 1 117 ? -2.799 -10.874 13.042 1.00 95.25 117 LEU A O 1
ATOM 913 N N . ASN A 1 118 ? -1.887 -12.007 14.757 1.00 97.75 118 ASN A N 1
ATOM 914 C CA . ASN A 1 118 ? -3.125 -12.542 15.310 1.00 97.75 118 ASN A CA 1
ATOM 915 C C . ASN A 1 118 ? -4.096 -11.411 15.655 1.00 97.75 118 ASN A C 1
ATOM 917 O O . ASN A 1 118 ? -5.220 -11.376 15.149 1.00 97.75 118 ASN A O 1
ATOM 921 N N . LYS A 1 119 ? -3.635 -10.442 16.454 1.00 97.50 119 LYS A N 1
ATOM 922 C CA . LYS A 1 119 ? -4.439 -9.299 16.888 1.00 97.50 119 LYS A CA 1
ATOM 923 C C . LYS A 1 119 ? -4.966 -8.502 15.695 1.00 97.50 119 LYS A C 1
ATOM 925 O O . LYS A 1 119 ? -6.165 -8.225 15.624 1.00 97.50 119 LYS A O 1
ATOM 930 N N . LYS A 1 120 ? -4.099 -8.209 14.720 1.00 97.88 120 LYS A N 1
ATOM 931 C CA . LYS A 1 120 ? -4.476 -7.512 13.480 1.00 97.88 120 LYS A CA 1
ATOM 932 C C . LYS A 1 120 ? -5.523 -8.290 12.675 1.00 97.88 120 LYS A C 1
ATOM 934 O O . LYS A 1 120 ? -6.503 -7.699 12.225 1.00 97.88 120 LYS A O 1
ATOM 939 N N . LEU A 1 121 ? -5.384 -9.613 12.548 1.00 98.31 121 LEU A N 1
ATOM 940 C CA . LEU A 1 121 ? -6.376 -10.455 11.868 1.00 98.31 121 LEU A CA 1
ATOM 941 C C . LEU A 1 121 ? -7.716 -10.508 12.610 1.00 98.31 121 LEU A C 1
ATOM 943 O O . LEU A 1 121 ? -8.759 -10.514 11.962 1.00 98.31 121 LEU A O 1
ATOM 947 N N . ARG A 1 122 ? -7.725 -10.504 13.947 1.00 98.44 122 ARG A N 1
ATOM 948 C CA . ARG A 1 122 ? -8.973 -10.473 14.735 1.00 98.44 122 ARG A CA 1
ATOM 949 C C . ARG A 1 122 ? -9.730 -9.166 14.533 1.00 98.44 122 ARG A C 1
ATOM 951 O O . ARG A 1 122 ? -10.944 -9.190 14.333 1.00 98.44 122 ARG A O 1
ATOM 958 N N . ILE A 1 123 ? -9.014 -8.040 14.526 1.00 98.44 123 ILE A N 1
ATOM 959 C CA . ILE A 1 123 ? -9.594 -6.732 14.191 1.00 98.44 123 ILE A CA 1
ATOM 960 C C . ILE A 1 123 ? -10.139 -6.767 12.761 1.00 98.44 123 ILE A C 1
ATOM 962 O O . ILE A 1 123 ? -11.303 -6.434 12.546 1.00 98.44 123 ILE A O 1
ATOM 966 N N . ALA A 1 124 ? -9.346 -7.246 11.799 1.00 98.56 124 ALA A N 1
ATOM 967 C CA . ALA A 1 124 ? -9.767 -7.350 10.406 1.00 98.56 124 ALA A CA 1
ATOM 968 C C . ALA A 1 124 ? -11.029 -8.216 10.238 1.00 98.56 124 ALA A C 1
ATOM 970 O O . ALA A 1 124 ? -11.941 -7.822 9.517 1.00 98.56 124 ALA A O 1
ATOM 971 N N . LEU A 1 125 ? -11.129 -9.354 10.934 1.00 98.50 125 LEU A N 1
ATOM 972 C CA . LEU A 1 125 ? -12.290 -10.245 10.854 1.00 98.50 125 LEU A CA 1
ATOM 973 C C . LEU A 1 125 ? -13.582 -9.550 11.296 1.00 98.50 125 LEU A C 1
ATOM 975 O O . LEU A 1 125 ? -14.618 -9.693 10.649 1.00 98.50 125 LEU A O 1
ATOM 979 N N . VAL A 1 126 ? -13.524 -8.801 12.397 1.00 98.19 126 VAL A N 1
ATOM 980 C CA . VAL A 1 126 ? -14.693 -8.111 12.959 1.00 98.19 126 VAL A CA 1
ATOM 981 C C . VAL A 1 126 ? -15.061 -6.883 12.133 1.00 98.19 126 VAL A C 1
ATOM 983 O O . VAL A 1 126 ? -16.238 -6.635 11.867 1.00 98.19 126 VAL A O 1
ATOM 986 N N . GLU A 1 127 ? -14.063 -6.093 11.755 1.00 98.50 127 GLU A N 1
ATOM 987 C CA . GLU A 1 127 ? -14.269 -4.769 11.184 1.00 98.50 127 GLU A CA 1
ATOM 988 C C . GLU A 1 127 ? -14.484 -4.832 9.663 1.00 98.50 127 GLU A C 1
ATOM 990 O O . GLU A 1 127 ? -15.451 -4.255 9.167 1.00 98.50 127 GLU A O 1
ATOM 995 N N . LEU A 1 128 ? -13.693 -5.616 8.918 1.00 98.19 128 LEU A N 1
ATOM 996 C CA . LEU A 1 128 ? -13.825 -5.701 7.454 1.00 98.19 128 LEU A CA 1
ATOM 997 C C . LEU A 1 128 ? -15.084 -6.454 7.007 1.00 98.19 128 LEU A C 1
ATOM 999 O O . LEU A 1 128 ? -15.594 -6.191 5.917 1.00 98.19 128 LEU A O 1
ATOM 1003 N N . LYS A 1 129 ? -15.662 -7.313 7.860 1.00 97.19 129 LYS A N 1
ATOM 1004 C CA . LYS A 1 129 ? -16.963 -7.953 7.592 1.00 97.19 129 LYS A CA 1
ATOM 1005 C C . LYS A 1 129 ? -18.076 -6.923 7.362 1.00 97.19 129 LYS A C 1
ATOM 1007 O O . LYS A 1 129 ? -19.017 -7.183 6.616 1.00 97.19 129 LYS A O 1
ATOM 1012 N N . LYS A 1 130 ? -17.964 -5.738 7.973 1.00 97.75 130 LYS A N 1
ATOM 1013 C CA . LYS A 1 130 ? -18.958 -4.655 7.876 1.00 97.75 130 LYS A CA 1
ATOM 1014 C C . LYS A 1 130 ? -18.989 -3.990 6.501 1.00 97.75 130 LYS A C 1
ATOM 1016 O O . LYS A 1 130 ? -19.968 -3.321 6.188 1.00 97.75 130 LYS A O 1
ATOM 1021 N N . LEU A 1 131 ? -17.949 -4.184 5.687 1.00 96.94 131 LEU A N 1
ATOM 1022 C CA . LEU A 1 131 ? -17.840 -3.603 4.348 1.00 96.94 131 LEU A CA 1
ATOM 1023 C C . LEU A 1 131 ? -18.707 -4.317 3.300 1.00 96.94 131 LEU A C 1
ATOM 1025 O O . LEU A 1 131 ? -18.818 -3.827 2.180 1.00 96.94 131 LEU A O 1
ATOM 1029 N N . ASN A 1 132 ? -19.315 -5.461 3.648 1.00 93.88 132 ASN A N 1
ATOM 1030 C CA . ASN A 1 132 ? -20.145 -6.267 2.748 1.00 93.88 132 ASN A CA 1
ATOM 1031 C C . ASN A 1 132 ? -19.432 -6.641 1.428 1.00 93.88 132 ASN A C 1
ATOM 1033 O O . ASN A 1 132 ? -19.994 -6.537 0.335 1.00 93.88 132 ASN A O 1
ATOM 1037 N N . ILE A 1 133 ? -18.163 -7.052 1.535 1.00 93.56 133 ILE A N 1
ATOM 1038 C CA . ILE A 1 133 ? -17.309 -7.386 0.389 1.00 93.56 133 ILE A CA 1
ATOM 1039 C C . ILE A 1 133 ? -17.899 -8.574 -0.379 1.00 93.56 133 ILE A C 1
ATOM 1041 O O . ILE A 1 133 ? -18.007 -9.684 0.151 1.00 93.56 133 ILE A O 1
ATOM 1045 N N . GLN A 1 134 ? -18.232 -8.337 -1.648 1.00 87.38 134 GLN A N 1
ATOM 1046 C CA . GLN A 1 134 ? -18.589 -9.386 -2.600 1.00 87.38 134 GLN A CA 1
ATOM 1047 C C . GLN A 1 134 ? -17.310 -9.945 -3.232 1.00 87.38 134 GLN A C 1
ATOM 1049 O O . GLN A 1 134 ? -16.468 -9.183 -3.708 1.00 87.38 134 GLN A O 1
ATOM 1054 N N . GLY A 1 135 ? -17.154 -11.270 -3.231 1.00 89.12 135 GLY A N 1
ATOM 1055 C CA . GLY A 1 135 ? -15.911 -11.919 -3.655 1.00 89.12 135 GLY A CA 1
ATOM 1056 C C . GLY A 1 135 ? -14.773 -11.702 -2.656 1.00 89.12 135 GLY A C 1
ATOM 1057 O O . GLY A 1 135 ? -15.018 -11.576 -1.456 1.00 89.12 135 GLY A O 1
ATOM 1058 N N . VAL A 1 136 ? -13.529 -11.678 -3.145 1.00 92.75 136 VAL A N 1
ATOM 1059 C CA . VAL A 1 136 ? -12.323 -11.583 -2.308 1.00 92.75 136 VAL A CA 1
ATOM 1060 C C . VAL A 1 136 ? -11.454 -10.412 -2.748 1.00 92.75 136 VAL A C 1
ATOM 1062 O O . VAL A 1 136 ? -11.158 -10.241 -3.931 1.00 92.75 136 VAL A O 1
ATOM 1065 N N . LEU A 1 137 ? -11.015 -9.616 -1.778 1.00 94.75 137 LEU A N 1
ATOM 1066 C CA . LEU A 1 137 ? -10.074 -8.521 -1.964 1.00 94.75 137 LEU A CA 1
ATOM 1067 C C . LEU A 1 137 ? -8.772 -8.821 -1.228 1.00 94.75 137 LEU A C 1
ATOM 1069 O O . LEU A 1 137 ? -8.756 -9.489 -0.193 1.00 94.75 137 LEU A O 1
ATOM 1073 N N . GLN A 1 138 ? -7.685 -8.279 -1.759 1.00 94.75 138 GLN A N 1
ATOM 1074 C CA . GLN A 1 138 ? -6.424 -8.148 -1.049 1.00 94.75 138 GLN A CA 1
ATOM 1075 C C . GLN A 1 138 ? -6.099 -6.669 -0.892 1.00 94.75 13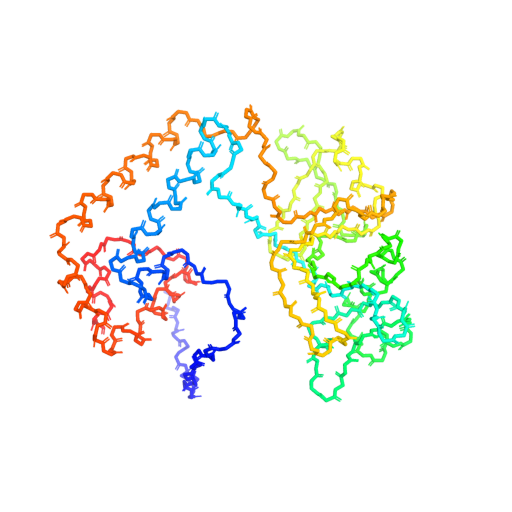8 GLN A C 1
ATOM 1077 O O . GLN A 1 138 ? -6.177 -5.896 -1.857 1.00 94.75 138 GLN A O 1
ATOM 1082 N N . GLY A 1 139 ? -5.728 -6.306 0.327 1.00 94.38 139 GLY A N 1
ATOM 1083 C CA . GLY A 1 139 ? -5.236 -4.982 0.649 1.00 94.38 139 GLY A CA 1
ATOM 1084 C C . GLY A 1 139 ? -4.154 -5.019 1.708 1.00 94.38 139 GLY A C 1
ATOM 1085 O O . GLY A 1 139 ? -4.022 -5.997 2.447 1.00 94.38 139 GLY A O 1
ATOM 1086 N N . ASP A 1 140 ? -3.413 -3.928 1.793 1.00 95.12 140 ASP A N 1
ATOM 1087 C CA . ASP A 1 140 ? -2.366 -3.751 2.784 1.00 95.12 140 ASP A CA 1
ATOM 1088 C C . ASP A 1 140 ? -2.902 -2.900 3.937 1.00 95.12 140 ASP A C 1
ATOM 1090 O O . ASP A 1 140 ? -3.468 -1.818 3.738 1.00 95.12 140 ASP A O 1
ATOM 1094 N N . MET A 1 141 ? -2.794 -3.427 5.158 1.00 97.69 141 MET A N 1
ATOM 1095 C CA . MET A 1 141 ? -3.254 -2.723 6.352 1.00 97.69 141 MET A CA 1
ATOM 1096 C C . MET A 1 141 ? -2.365 -1.506 6.611 1.00 97.69 141 MET A C 1
ATOM 1098 O O . MET A 1 141 ? -1.148 -1.631 6.705 1.00 97.69 141 MET A O 1
ATOM 1102 N N . MET A 1 142 ? -2.981 -0.340 6.768 1.00 96.56 142 MET A N 1
ATOM 1103 C CA . MET A 1 142 ? -2.270 0.912 7.026 1.00 96.56 142 MET A CA 1
ATOM 1104 C C . MET A 1 142 ? -2.127 1.191 8.519 1.00 96.56 142 MET A C 1
ATOM 1106 O O . MET A 1 142 ? -1.093 1.670 8.969 1.00 96.56 142 MET A O 1
ATOM 1110 N N . PHE A 1 143 ? -3.158 0.887 9.300 1.00 97.38 143 PHE A N 1
ATOM 1111 C CA . PHE A 1 143 ? -3.137 1.086 10.743 1.00 97.38 143 PHE A CA 1
ATOM 1112 C C . PHE A 1 143 ? -4.237 0.270 11.416 1.00 97.38 143 PHE A C 1
ATOM 1114 O O . PHE A 1 143 ? -5.269 -0.048 10.819 1.00 97.38 143 PHE A O 1
ATOM 1121 N N . THR A 1 144 ? -4.048 -0.010 12.694 1.00 98.19 144 THR A N 1
ATOM 1122 C CA . THR A 1 144 ? -5.129 -0.177 13.665 1.00 98.19 144 THR A CA 1
ATOM 1123 C C . THR A 1 144 ? -5.225 1.077 14.530 1.00 98.19 144 THR A C 1
ATOM 1125 O O . THR A 1 144 ? -4.295 1.880 14.558 1.00 98.19 144 THR A O 1
ATOM 1128 N N . ALA A 1 145 ? -6.334 1.273 15.246 1.00 97.31 145 ALA A N 1
ATOM 1129 C CA . ALA A 1 145 ? -6.497 2.452 16.107 1.00 97.31 145 ALA A CA 1
ATOM 1130 C C . ALA A 1 145 ? -5.360 2.635 17.130 1.00 97.31 145 ALA A C 1
ATOM 1132 O O . ALA A 1 145 ? -5.075 3.760 17.528 1.00 97.31 145 ALA A O 1
ATOM 1133 N N . GLU A 1 146 ? -4.718 1.541 17.547 1.00 95.56 146 GLU A N 1
ATOM 1134 C CA . GLU A 1 146 ? -3.595 1.564 18.487 1.00 95.56 146 GLU A CA 1
ATOM 1135 C C . GLU A 1 146 ? -2.276 2.016 17.845 1.00 95.56 146 GLU A C 1
ATOM 1137 O O . GLU A 1 146 ? -1.384 2.469 18.553 1.00 95.56 146 GLU A O 1
ATOM 1142 N N . ASP A 1 147 ? -2.158 1.924 16.517 1.00 93.38 147 ASP A N 1
ATOM 1143 C CA . ASP A 1 147 ? -0.953 2.327 15.784 1.00 93.38 147 ASP A CA 1
ATOM 1144 C C . ASP A 1 147 ? -0.904 3.848 15.536 1.00 93.38 147 ASP A C 1
ATOM 1146 O O . ASP A 1 147 ? 0.143 4.380 15.167 1.00 93.38 147 ASP A O 1
ATOM 1150 N N . ILE A 1 148 ? -2.028 4.556 15.717 1.00 95.75 148 ILE A N 1
ATOM 1151 C CA . ILE A 1 148 ? -2.144 5.993 15.441 1.00 95.75 148 ILE A CA 1
ATOM 1152 C C . ILE A 1 148 ? -1.544 6.801 16.593 1.00 95.75 148 ILE A C 1
ATOM 1154 O O . ILE A 1 148 ? -2.024 6.751 17.728 1.00 95.75 148 ILE A O 1
ATOM 1158 N N . GLN A 1 149 ? -0.561 7.633 16.271 1.00 95.75 149 GLN A N 1
ATOM 1159 C CA . GLN A 1 149 ? 0.076 8.572 17.192 1.00 95.75 149 GLN A CA 1
ATOM 1160 C C . GLN A 1 149 ? -0.243 10.017 16.795 1.00 95.75 149 GLN A C 1
ATOM 1162 O O . GLN A 1 149 ? -0.691 10.275 15.680 1.00 95.75 149 GLN A O 1
ATOM 1167 N N . THR A 1 150 ? -0.020 10.965 17.706 1.00 95.31 150 THR A N 1
ATOM 1168 C CA . THR A 1 150 ? -0.081 12.404 17.409 1.00 95.31 150 THR A CA 1
ATOM 1169 C C . THR A 1 150 ? 1.334 12.970 17.410 1.00 95.31 150 THR A C 1
ATOM 1171 O O . THR A 1 150 ? 2.127 12.643 18.294 1.00 95.31 150 THR A O 1
ATOM 1174 N N . ALA A 1 151 ? 1.642 13.835 16.450 1.00 88.94 151 ALA A N 1
ATOM 1175 C CA . ALA A 1 151 ? 2.888 14.589 16.384 1.00 88.94 151 ALA A CA 1
ATOM 1176 C C . ALA A 1 151 ? 2.620 16.012 15.877 1.00 88.94 151 ALA A C 1
ATOM 1178 O O . ALA A 1 151 ? 1.560 16.283 15.321 1.00 88.94 151 ALA A O 1
ATOM 1179 N N . THR A 1 152 ? 3.605 16.896 16.014 1.00 89.62 152 THR A N 1
ATOM 1180 C CA . THR A 1 152 ? 3.599 18.213 15.367 1.00 89.62 152 THR A CA 1
ATOM 1181 C C . THR A 1 152 ? 4.724 18.235 14.336 1.00 89.62 152 THR A C 1
ATOM 1183 O O . THR A 1 152 ? 5.895 18.081 14.691 1.00 89.62 152 THR A O 1
ATOM 1186 N N . ILE A 1 153 ? 4.387 18.401 13.056 1.00 78.81 153 ILE A N 1
ATOM 1187 C CA . ILE A 1 153 ? 5.355 18.469 11.951 1.00 78.81 153 ILE A CA 1
ATOM 1188 C C . ILE A 1 153 ? 5.174 19.819 11.263 1.00 78.81 153 ILE A C 1
ATOM 1190 O O . ILE A 1 153 ? 4.073 20.165 10.857 1.00 78.81 153 ILE A O 1
ATOM 1194 N N . ASN A 1 154 ? 6.250 20.600 11.145 1.00 80.94 154 ASN A N 1
ATOM 1195 C CA . ASN A 1 154 ? 6.226 21.944 10.547 1.00 80.94 154 ASN A CA 1
ATOM 1196 C C . ASN A 1 154 ? 5.188 22.906 11.169 1.00 80.94 154 ASN A C 1
ATOM 1198 O O . ASN A 1 154 ? 4.677 23.788 10.488 1.00 80.94 154 ASN A O 1
ATOM 1202 N N . GLY A 1 155 ? 4.891 22.749 12.464 1.00 83.94 155 GLY A N 1
ATOM 1203 C CA . GLY A 1 155 ? 3.918 23.581 13.181 1.00 83.94 155 GLY A CA 1
ATOM 1204 C C . GLY A 1 155 ? 2.453 23.177 12.986 1.00 83.94 155 GLY A C 1
ATOM 1205 O O . GLY A 1 155 ? 1.579 23.876 13.487 1.00 83.94 155 GLY A O 1
ATOM 1206 N N . GLU A 1 156 ? 2.182 22.067 12.294 1.00 87.38 156 GLU A N 1
ATOM 1207 C CA . GLU A 1 156 ? 0.843 21.499 12.124 1.00 87.38 156 GLU A CA 1
ATOM 1208 C C . GLU A 1 156 ? 0.703 20.210 12.945 1.00 87.38 156 GLU A C 1
ATOM 1210 O O . GLU A 1 156 ? 1.584 19.342 12.917 1.00 87.38 156 GLU A O 1
ATOM 1215 N N . ASP A 1 157 ? -0.406 20.085 13.676 1.00 92.56 157 ASP A N 1
ATOM 1216 C CA . ASP A 1 157 ? -0.733 18.871 14.418 1.00 92.56 157 ASP A CA 1
ATOM 1217 C C . ASP A 1 157 ? -1.244 17.791 13.463 1.00 92.56 157 ASP A C 1
ATOM 1219 O O . ASP A 1 157 ? -2.201 17.973 12.701 1.00 92.56 157 ASP A O 1
ATOM 1223 N N . VAL A 1 158 ? -0.597 16.630 13.518 1.00 87.94 158 VAL A N 1
ATOM 1224 C CA . VAL A 1 158 ? -0.823 15.512 12.605 1.00 87.94 158 VAL A CA 1
ATOM 1225 C C . VAL A 1 158 ? -1.026 14.204 13.364 1.00 87.94 158 VAL A C 1
ATOM 1227 O O . VAL A 1 158 ? -0.426 13.961 14.412 1.00 87.94 158 VAL A O 1
ATOM 1230 N N . TYR A 1 159 ? -1.836 13.322 12.790 1.00 93.94 159 TYR A N 1
ATOM 1231 C CA . TYR A 1 159 ? -1.801 11.900 13.096 1.00 93.94 159 TYR A CA 1
ATOM 1232 C C . TYR A 1 159 ? -0.694 11.225 12.300 1.00 93.94 159 TYR A C 1
ATOM 1234 O O . TYR A 1 159 ? -0.553 11.494 11.107 1.00 93.94 159 TYR A O 1
ATOM 1242 N N . THR A 1 160 ? 0.053 10.327 12.936 1.00 90.69 160 THR A N 1
ATOM 1243 C CA . THR A 1 160 ? 1.092 9.525 12.288 1.00 90.69 160 THR A CA 1
ATOM 1244 C C . THR A 1 160 ? 0.877 8.036 12.506 1.00 90.69 160 THR A C 1
ATOM 1246 O O . THR A 1 160 ? 0.340 7.611 13.529 1.00 90.69 160 THR A O 1
ATOM 1249 N N . PHE A 1 161 ? 1.277 7.236 11.523 1.00 93.75 161 PHE A N 1
ATOM 1250 C CA . PHE A 1 161 ? 1.310 5.777 11.615 1.00 93.75 161 PHE A CA 1
ATOM 1251 C C . PHE A 1 161 ? 2.361 5.224 10.646 1.00 93.75 161 PHE A C 1
ATOM 1253 O O . PHE A 1 161 ? 2.568 5.765 9.557 1.00 93.75 161 PHE A O 1
ATOM 1260 N N . THR A 1 162 ? 3.022 4.139 11.045 1.00 91.12 162 THR A N 1
ATOM 1261 C CA . THR A 1 162 ? 4.100 3.489 10.282 1.00 91.12 162 THR A CA 1
ATOM 1262 C C . THR A 1 162 ? 3.733 2.017 10.106 1.00 91.12 162 THR A C 1
ATOM 1264 O O . THR A 1 162 ? 4.084 1.194 10.950 1.00 91.12 162 THR A O 1
ATOM 1267 N N . PRO A 1 163 ? 2.966 1.665 9.060 1.00 89.00 163 PRO A N 1
ATOM 1268 C CA . PRO A 1 163 ? 2.476 0.301 8.894 1.00 89.00 163 PRO A CA 1
ATOM 1269 C C . PRO A 1 163 ? 3.617 -0.695 8.671 1.00 89.00 163 PRO A C 1
ATOM 1271 O O . PRO A 1 163 ? 3.552 -1.826 9.154 1.00 89.00 163 PRO A O 1
ATOM 1274 N N . ASN A 1 164 ? 4.641 -0.257 7.933 1.00 86.88 164 ASN A N 1
ATOM 1275 C CA . ASN A 1 164 ? 5.840 -1.020 7.626 1.00 86.88 164 ASN A CA 1
ATOM 1276 C C . ASN A 1 164 ? 7.104 -0.158 7.801 1.00 86.88 164 ASN A C 1
ATOM 1278 O O . ASN A 1 164 ? 7.636 -0.081 8.906 1.00 86.88 164 ASN A O 1
ATOM 1282 N N . THR A 1 165 ? 7.577 0.513 6.748 1.00 75.69 165 THR A N 1
ATOM 1283 C CA . THR A 1 165 ? 8.837 1.281 6.748 1.00 75.69 165 THR A CA 1
ATOM 1284 C C . THR A 1 165 ? 8.601 2.792 6.656 1.00 75.69 165 THR A C 1
ATOM 1286 O O . THR A 1 165 ? 9.325 3.572 7.273 1.00 75.69 165 THR A O 1
ATOM 1289 N N . ILE A 1 166 ? 7.595 3.225 5.896 1.00 79.81 166 ILE A N 1
ATOM 1290 C CA . ILE A 1 166 ? 7.250 4.631 5.674 1.00 79.81 166 ILE A CA 1
ATOM 1291 C C . ILE A 1 166 ? 6.291 5.107 6.766 1.00 79.81 166 ILE A C 1
ATOM 1293 O O . ILE A 1 166 ? 5.247 4.500 7.008 1.00 79.81 166 ILE A O 1
ATOM 1297 N N . THR A 1 167 ? 6.622 6.235 7.394 1.00 85.12 167 THR A N 1
ATOM 1298 C CA . THR A 1 167 ? 5.708 6.949 8.292 1.00 85.12 167 THR A CA 1
ATOM 1299 C C . THR A 1 167 ? 4.803 7.864 7.482 1.00 85.12 167 THR A C 1
ATOM 1301 O O . THR A 1 167 ? 5.274 8.770 6.793 1.00 85.12 167 THR A O 1
ATOM 1304 N N . TYR A 1 168 ? 3.500 7.648 7.600 1.00 85.31 168 TYR A N 1
ATOM 1305 C CA . TYR A 1 168 ? 2.472 8.507 7.030 1.00 85.31 168 TYR A CA 1
ATOM 1306 C C . TYR A 1 168 ? 2.080 9.582 8.041 1.00 85.31 168 TYR A C 1
ATOM 1308 O O . TYR A 1 168 ? 2.051 9.311 9.242 1.00 85.31 168 TYR A O 1
ATOM 1316 N N . SER A 1 169 ? 1.755 10.782 7.561 1.00 84.31 169 SER A N 1
ATOM 1317 C CA . SER A 1 169 ? 1.211 11.866 8.378 1.00 84.31 169 SER A CA 1
ATOM 1318 C C . SER A 1 169 ? -0.047 12.456 7.746 1.00 84.31 169 SER A C 1
ATOM 1320 O O . SER A 1 169 ? -0.149 12.585 6.525 1.00 84.31 169 SER A O 1
ATOM 1322 N N . VAL A 1 170 ? -1.026 12.789 8.585 1.00 83.69 170 VAL A N 1
ATOM 1323 C CA . VAL A 1 170 ? -2.310 13.360 8.165 1.00 83.69 170 VAL A CA 1
ATOM 1324 C C . VAL A 1 170 ? -2.713 14.471 9.135 1.00 83.69 170 VAL A C 1
ATOM 1326 O O . VAL A 1 170 ? -2.796 14.189 10.329 1.00 83.69 170 VAL A O 1
ATOM 1329 N N . PRO A 1 171 ? -3.010 15.700 8.675 1.00 86.25 171 PRO A N 1
ATOM 1330 C CA . PRO A 1 171 ? -3.452 16.781 9.556 1.00 86.25 171 PRO A CA 1
ATOM 1331 C C . PRO A 1 171 ? -4.682 16.409 10.381 1.00 86.25 171 PRO A C 1
ATOM 1333 O O . PRO A 1 171 ? -5.665 15.899 9.829 1.00 86.25 171 PRO A O 1
ATOM 1336 N N . VAL A 1 172 ? -4.644 16.689 11.685 1.00 90.25 172 VAL A N 1
ATOM 1337 C CA . VAL A 1 172 ? -5.705 16.315 12.638 1.00 90.25 172 VAL A CA 1
ATOM 1338 C C . VAL A 1 172 ? -7.054 16.924 12.244 1.00 90.25 172 VAL A C 1
ATOM 1340 O O . VAL A 1 172 ? -8.070 16.226 12.238 1.00 90.25 172 VAL A O 1
ATOM 1343 N N . ASP A 1 173 ? -7.058 18.193 11.832 1.00 88.88 173 ASP A N 1
ATOM 1344 C CA . ASP A 1 173 ? -8.283 18.939 11.519 1.00 88.88 173 ASP A CA 1
ATOM 1345 C C . ASP A 1 173 ? -8.853 18.664 10.119 1.00 88.88 173 ASP A C 1
ATOM 1347 O O . ASP A 1 173 ? -9.973 19.088 9.800 1.00 88.88 173 ASP A O 1
ATOM 1351 N N . SER A 1 174 ? -8.126 17.908 9.290 1.00 85.25 174 SER A N 1
ATOM 1352 C CA . SER A 1 174 ? -8.586 17.520 7.956 1.00 85.25 174 SER A CA 1
ATOM 1353 C C . SER A 1 174 ? -9.734 16.503 8.010 1.00 85.25 174 SER A C 1
ATOM 1355 O O . SER A 1 174 ? -9.860 15.709 8.945 1.00 85.25 174 SER A O 1
ATOM 1357 N N . ASP A 1 175 ? -10.565 16.465 6.965 1.00 87.06 175 ASP A N 1
ATOM 1358 C CA . ASP A 1 175 ? -11.661 15.488 6.863 1.00 87.06 175 ASP A CA 1
ATOM 1359 C C . ASP A 1 175 ? -11.160 14.038 6.893 1.00 87.06 175 ASP A C 1
ATOM 1361 O O . ASP A 1 175 ? -11.819 13.152 7.441 1.00 87.06 175 ASP A O 1
ATOM 1365 N N . ILE A 1 176 ? -9.980 13.786 6.319 1.00 87.62 176 ILE A N 1
ATOM 1366 C CA . ILE A 1 176 ? -9.334 12.475 6.367 1.00 87.62 176 ILE A CA 1
ATOM 1367 C C . ILE A 1 176 ? -8.770 12.180 7.763 1.00 87.62 176 ILE A C 1
ATOM 1369 O O . ILE A 1 176 ? -8.948 11.062 8.239 1.00 87.62 176 ILE A O 1
ATOM 1373 N N . GLY A 1 177 ? -8.200 13.169 8.459 1.00 89.56 177 GLY A N 1
ATOM 1374 C CA . GLY A 1 177 ? -7.736 13.033 9.844 1.00 89.56 177 GLY A CA 1
ATOM 1375 C C . GLY A 1 177 ? -8.866 12.630 10.790 1.00 89.56 177 GLY A C 1
ATOM 1376 O O . GLY A 1 177 ? -8.742 11.653 11.531 1.00 89.56 177 GLY A O 1
ATOM 1377 N N . LYS A 1 178 ? -10.027 13.287 10.676 1.00 93.12 178 LYS A N 1
ATOM 1378 C CA . LYS A 1 178 ? -11.240 12.949 11.445 1.00 93.12 178 LYS A CA 1
ATOM 1379 C C . LYS A 1 178 ? -11.721 11.519 11.179 1.00 93.12 178 LYS A C 1
ATOM 1381 O O . LYS A 1 178 ? -12.074 10.804 12.117 1.00 93.12 178 LYS A O 1
ATOM 1386 N N . LYS A 1 179 ? -11.712 11.077 9.914 1.00 93.38 179 LYS A N 1
ATOM 1387 C CA . LYS A 1 179 ? -12.080 9.697 9.538 1.00 93.38 179 LYS A CA 1
ATOM 1388 C C . LYS A 1 179 ? -11.084 8.671 10.075 1.00 93.38 179 LYS A C 1
ATOM 1390 O O . LYS A 1 179 ? -11.509 7.660 10.625 1.00 93.38 179 LYS A O 1
ATOM 1395 N N . ILE A 1 180 ? -9.784 8.938 9.948 1.00 93.69 180 ILE A N 1
ATOM 1396 C CA . ILE A 1 180 ? -8.719 8.067 10.460 1.00 93.69 180 ILE A CA 1
ATOM 1397 C C . ILE A 1 180 ? -8.841 7.913 11.974 1.00 93.69 180 ILE A C 1
ATOM 1399 O O . ILE A 1 180 ? -8.795 6.792 12.472 1.00 93.69 180 ILE A O 1
ATOM 1403 N N . LYS A 1 181 ? -9.091 9.005 12.706 1.00 95.31 181 LYS A N 1
ATOM 1404 C CA . LYS A 1 181 ? -9.234 8.950 14.164 1.00 95.31 181 LYS A CA 1
ATOM 1405 C C . LYS A 1 181 ? -10.436 8.126 14.633 1.00 95.31 181 LYS A C 1
ATOM 1407 O O . LYS A 1 181 ? -10.365 7.499 15.688 1.00 95.31 181 LYS A O 1
ATOM 1412 N N . ALA A 1 182 ? -11.537 8.150 13.883 1.00 96.44 182 ALA A N 1
ATOM 1413 C CA . ALA A 1 182 ? -12.739 7.381 14.202 1.00 96.44 182 ALA A CA 1
ATOM 1414 C C . ALA A 1 182 ? -12.610 5.886 13.851 1.00 96.44 182 ALA A C 1
ATOM 1416 O O . ALA A 1 182 ? -13.296 5.048 14.447 1.00 96.44 182 ALA A O 1
ATOM 1417 N N . ALA A 1 183 ? -11.746 5.551 12.891 1.00 97.88 183 ALA A N 1
ATOM 1418 C CA . ALA A 1 183 ? -11.584 4.198 12.392 1.00 97.88 183 ALA A CA 1
ATOM 1419 C C . ALA A 1 183 ? -10.816 3.302 13.373 1.00 97.88 183 ALA A C 1
ATOM 1421 O O . ALA A 1 183 ? -9.852 3.702 14.020 1.00 97.88 183 ALA A O 1
ATOM 1422 N N . LYS A 1 184 ? -11.225 2.034 13.439 1.00 98.50 184 LYS A N 1
ATOM 1423 C CA . LYS A 1 184 ? -10.520 0.985 14.187 1.00 98.50 184 LYS A CA 1
ATOM 1424 C C . LYS A 1 184 ? -9.432 0.310 13.362 1.00 98.50 184 LYS A C 1
ATOM 1426 O O . LYS A 1 184 ? -8.493 -0.251 13.925 1.00 98.50 184 LYS A O 1
ATOM 1431 N N . ILE A 1 185 ? -9.587 0.345 12.044 1.00 98.56 185 ILE A N 1
ATOM 1432 C CA . ILE A 1 185 ? -8.670 -0.223 11.065 1.00 98.56 185 ILE A CA 1
ATOM 1433 C C . ILE A 1 185 ? -8.657 0.651 9.811 1.00 98.56 185 ILE A C 1
ATOM 1435 O O . ILE A 1 185 ? -9.705 1.129 9.367 1.00 98.56 185 ILE A O 1
ATOM 1439 N N . GLY A 1 186 ? -7.463 0.832 9.256 1.00 98.00 186 GLY A N 1
ATOM 1440 C CA . GLY A 1 186 ? -7.212 1.406 7.945 1.00 98.00 186 GLY A CA 1
ATOM 1441 C C . GLY A 1 186 ? -6.639 0.358 6.995 1.00 98.00 186 GLY A C 1
ATOM 1442 O O . GLY A 1 186 ? -5.713 -0.358 7.376 1.00 98.00 186 GLY A O 1
ATOM 1443 N N . ILE A 1 187 ? -7.150 0.260 5.768 1.00 97.56 187 ILE A N 1
ATOM 1444 C CA . ILE A 1 187 ? -6.653 -0.689 4.756 1.00 97.56 187 ILE A CA 1
ATOM 1445 C C . ILE A 1 187 ? -6.755 -0.107 3.343 1.00 97.56 187 ILE A C 1
ATOM 1447 O O . ILE A 1 187 ? -7.757 0.517 3.006 1.00 97.56 187 ILE A O 1
ATOM 1451 N N . VAL A 1 188 ? -5.748 -0.336 2.498 1.00 94.25 188 VAL A N 1
ATOM 1452 C CA . VAL A 1 188 ? -5.825 0.017 1.072 1.00 94.25 188 VAL A CA 1
ATOM 1453 C C . VAL A 1 188 ? -5.929 -1.242 0.226 1.00 94.25 188 VAL A C 1
ATOM 1455 O O . VAL A 1 188 ? -5.019 -2.069 0.218 1.00 94.25 188 VAL A O 1
ATOM 1458 N N . PHE A 1 189 ? -7.030 -1.390 -0.508 1.00 94.25 189 PHE A N 1
ATOM 1459 C CA . PHE A 1 189 ? -7.255 -2.536 -1.384 1.00 94.25 189 PHE A CA 1
ATOM 1460 C C . PHE A 1 189 ? -6.636 -2.310 -2.762 1.00 94.25 189 PHE A C 1
ATOM 1462 O O . PHE A 1 189 ? -6.845 -1.280 -3.400 1.00 94.25 189 PHE A O 1
ATOM 1469 N N . HIS A 1 190 ? -5.915 -3.306 -3.267 1.00 86.75 190 HIS A N 1
ATOM 1470 C CA . HIS A 1 190 ? -5.196 -3.181 -4.537 1.00 86.75 190 HIS A CA 1
ATOM 1471 C C . HIS A 1 190 ? -5.467 -4.338 -5.508 1.00 86.75 190 HIS A C 1
ATOM 1473 O O . HIS A 1 190 ? -5.306 -4.166 -6.718 1.00 86.75 190 HIS A O 1
ATOM 1479 N N . THR A 1 191 ? -5.958 -5.488 -5.031 1.00 87.12 191 THR A N 1
ATOM 1480 C CA . THR A 1 191 ? -6.256 -6.649 -5.889 1.00 87.12 191 THR A CA 1
ATOM 1481 C C . THR A 1 191 ? -7.643 -7.211 -5.596 1.00 87.12 191 THR A C 1
ATOM 1483 O O . THR A 1 191 ? -8.039 -7.345 -4.440 1.00 87.12 191 THR A O 1
ATOM 1486 N N . THR A 1 192 ? -8.374 -7.572 -6.649 1.00 89.75 192 THR A N 1
ATOM 1487 C CA . THR A 1 192 ? -9.620 -8.351 -6.581 1.00 89.75 192 THR A CA 1
ATOM 1488 C C . THR A 1 192 ? -9.366 -9.775 -7.052 1.00 89.75 192 THR A C 1
ATOM 1490 O O . THR A 1 192 ? -8.591 -10.000 -7.977 1.00 89.75 192 THR A O 1
ATOM 1493 N N . TYR A 1 193 ? -10.033 -10.737 -6.432 1.00 88.44 193 TYR A N 1
ATOM 1494 C CA . TYR A 1 193 ? -9.968 -12.150 -6.770 1.00 88.44 193 TYR A CA 1
ATOM 1495 C C . TYR A 1 193 ? -11.366 -12.638 -7.143 1.00 88.44 193 TYR A C 1
ATOM 1497 O O . TYR A 1 193 ? -12.330 -12.422 -6.405 1.00 88.44 193 TYR A O 1
ATOM 1505 N N . THR A 1 194 ? -11.474 -13.281 -8.306 1.00 83.94 194 THR A N 1
ATOM 1506 C CA . THR A 1 194 ? -12.739 -13.825 -8.824 1.00 83.94 194 THR A CA 1
ATOM 1507 C C . THR A 1 194 ? -12.570 -15.289 -9.202 1.00 83.94 194 THR A C 1
ATOM 1509 O O . THR A 1 194 ? -11.551 -15.673 -9.776 1.00 83.94 194 THR A O 1
ATOM 1512 N N . GLY A 1 195 ? -13.552 -16.114 -8.854 1.00 84.62 195 GLY A N 1
ATOM 1513 C CA . GLY A 1 195 ? -13.562 -17.552 -9.110 1.00 84.62 195 GLY A CA 1
ATOM 1514 C C . GLY A 1 195 ? -14.631 -18.250 -8.272 1.00 84.62 195 GLY A C 1
ATOM 1515 O O . GLY A 1 195 ? -15.119 -17.681 -7.297 1.00 84.62 195 GLY A O 1
ATOM 1516 N N . GLU A 1 196 ? -14.988 -19.473 -8.657 1.00 85.94 196 GLU A N 1
ATOM 1517 C CA . GLU A 1 196 ? -16.014 -20.278 -7.971 1.00 85.94 196 GLU A CA 1
ATOM 1518 C C . GLU A 1 196 ? -15.521 -20.853 -6.638 1.00 85.94 196 GLU A C 1
ATOM 1520 O O . GLU A 1 196 ? -16.309 -21.114 -5.735 1.00 85.94 196 GLU A O 1
ATOM 1525 N N . THR A 1 197 ? -14.205 -21.020 -6.489 1.00 84.75 197 THR A N 1
ATOM 1526 C CA . THR A 1 197 ? -13.564 -21.439 -5.240 1.00 84.75 197 THR A CA 1
ATOM 1527 C C . THR A 1 197 ? -12.379 -20.534 -4.946 1.00 84.75 197 THR A C 1
ATOM 1529 O O . THR A 1 197 ? -11.744 -20.036 -5.874 1.00 84.75 197 THR A O 1
ATOM 1532 N N . VAL A 1 198 ? -12.017 -20.375 -3.666 1.00 80.50 198 VAL A N 1
ATOM 1533 C CA . VAL A 1 198 ? -10.816 -19.618 -3.256 1.00 80.50 198 VAL A CA 1
ATOM 1534 C C . VAL A 1 198 ? -9.538 -20.153 -3.921 1.00 80.50 198 VAL A C 1
ATOM 1536 O O . VAL A 1 198 ? -8.635 -19.377 -4.206 1.00 80.50 198 VAL A O 1
ATOM 1539 N N . ALA A 1 199 ? -9.447 -21.457 -4.211 1.00 77.88 199 ALA A N 1
ATOM 1540 C CA . ALA A 1 199 ? -8.246 -22.039 -4.822 1.00 77.88 199 ALA A CA 1
ATOM 1541 C C . ALA A 1 199 ? -8.058 -21.649 -6.292 1.00 77.88 199 ALA A C 1
ATOM 1543 O O . ALA A 1 199 ? -6.920 -21.479 -6.732 1.00 77.88 199 ALA A O 1
ATOM 1544 N N . ASP A 1 200 ? -9.158 -21.491 -7.022 1.00 82.19 200 ASP A N 1
ATOM 1545 C CA . ASP A 1 200 ? -9.132 -21.267 -8.468 1.00 82.19 200 ASP A CA 1
ATOM 1546 C C . ASP A 1 200 ? -9.286 -19.786 -8.827 1.00 82.19 200 ASP A C 1
ATOM 1548 O O . ASP A 1 200 ? -9.354 -19.430 -10.007 1.00 82.19 200 ASP A O 1
ATOM 1552 N N . MET A 1 201 ? -9.338 -18.908 -7.816 1.00 83.62 201 MET A N 1
ATOM 1553 C CA . MET A 1 201 ? -9.515 -17.484 -8.052 1.00 83.62 201 MET A CA 1
ATOM 1554 C C . MET A 1 201 ? -8.358 -16.899 -8.854 1.00 83.62 201 MET A C 1
ATOM 1556 O O . MET A 1 201 ? -7.177 -17.114 -8.566 1.00 83.62 201 MET A O 1
ATOM 1560 N N . LYS A 1 202 ? -8.717 -16.073 -9.833 1.00 81.88 202 LYS A N 1
ATOM 1561 C CA . LYS A 1 202 ? -7.771 -15.298 -10.628 1.00 81.88 202 LYS A CA 1
ATOM 1562 C C . LYS A 1 202 ? -7.640 -13.904 -10.039 1.00 81.88 202 LYS A C 1
ATOM 1564 O O . LYS A 1 202 ? -8.639 -13.243 -9.754 1.00 81.88 202 LYS A O 1
ATOM 1569 N N . ALA A 1 203 ? -6.394 -13.473 -9.871 1.00 82.94 203 ALA A N 1
ATOM 1570 C CA . ALA A 1 203 ? -6.077 -12.122 -9.450 1.00 82.94 203 ALA A CA 1
ATOM 1571 C C . ALA A 1 203 ? -6.344 -11.147 -10.601 1.00 82.94 203 ALA A C 1
ATOM 1573 O O . ALA A 1 203 ? -5.853 -11.329 -11.716 1.00 82.94 203 ALA A O 1
ATOM 1574 N N . GLN A 1 204 ? -7.081 -10.089 -10.302 1.00 78.81 204 GLN A N 1
ATOM 1575 C CA . GLN A 1 204 ? -7.243 -8.928 -11.152 1.00 78.81 204 GLN A CA 1
ATOM 1576 C C . GLN A 1 204 ? -6.796 -7.701 -10.370 1.00 78.81 204 GLN A C 1
ATOM 1578 O O . GLN A 1 204 ? -7.318 -7.386 -9.299 1.00 78.81 204 GLN A O 1
ATOM 1583 N N . PHE A 1 205 ? -5.804 -7.006 -10.912 1.00 71.38 205 PHE A N 1
ATOM 1584 C CA . PHE A 1 205 ? -5.302 -5.791 -10.300 1.00 71.38 205 PHE A CA 1
ATOM 1585 C C . PHE A 1 205 ? -6.321 -4.655 -10.441 1.00 71.38 205 PHE A C 1
ATOM 1587 O O . PHE A 1 205 ? -6.942 -4.505 -11.500 1.00 71.38 205 PHE A O 1
ATOM 1594 N N . GLY A 1 206 ? -6.480 -3.865 -9.376 1.00 68.75 206 GLY A N 1
ATOM 1595 C CA . GLY A 1 206 ? -7.446 -2.775 -9.331 1.00 68.75 206 GLY A CA 1
ATOM 1596 C C . GLY A 1 206 ? -8.728 -3.097 -8.581 1.00 68.75 206 GLY A C 1
ATOM 1597 O O . GLY A 1 206 ? -9.769 -3.350 -9.192 1.00 68.75 206 GLY A O 1
ATOM 1598 N N . ALA A 1 207 ? -8.657 -3.062 -7.251 1.00 77.69 207 ALA A N 1
ATOM 1599 C CA . ALA A 1 207 ? -9.837 -3.211 -6.414 1.00 77.69 207 ALA A CA 1
ATOM 1600 C C . ALA A 1 207 ? -10.825 -2.062 -6.641 1.00 77.69 207 ALA A C 1
ATOM 1602 O O . ALA A 1 207 ? -10.459 -0.892 -6.587 1.00 77.69 207 ALA A O 1
ATOM 1603 N N . LYS A 1 208 ? -12.094 -2.398 -6.889 1.00 74.19 208 LYS A N 1
ATOM 1604 C CA . LYS A 1 208 ? -13.181 -1.417 -6.941 1.00 74.19 208 LYS A CA 1
ATOM 1605 C C . LYS A 1 208 ? -13.839 -1.352 -5.572 1.00 74.19 208 LYS A C 1
ATOM 1607 O O . LYS A 1 208 ? -14.679 -2.187 -5.251 1.00 74.19 208 LYS A O 1
ATOM 1612 N N . VAL A 1 209 ? -13.455 -0.363 -4.772 1.00 84.56 209 VAL A N 1
ATOM 1613 C CA . VAL A 1 209 ? -13.947 -0.234 -3.390 1.00 84.56 209 VAL A CA 1
ATOM 1614 C C . VAL A 1 209 ? -15.214 0.619 -3.271 1.00 84.56 209 VAL A C 1
ATOM 1616 O O . VAL A 1 209 ? -15.845 0.642 -2.221 1.00 84.56 209 VAL A O 1
ATOM 1619 N N . GLY A 1 210 ? -15.628 1.299 -4.346 1.00 83.25 210 GLY A N 1
ATOM 1620 C CA . GLY A 1 210 ? -16.775 2.218 -4.330 1.00 83.25 210 GLY A CA 1
ATOM 1621 C C . GLY A 1 210 ? -18.129 1.569 -4.013 1.00 83.25 210 GLY A C 1
ATOM 1622 O O . GLY A 1 210 ? -19.045 2.265 -3.592 1.00 83.25 210 GLY A O 1
ATOM 1623 N N . SER A 1 211 ? -18.261 0.250 -4.181 1.00 86.56 211 SER A N 1
ATOM 1624 C CA . SER A 1 211 ? -19.468 -0.505 -3.817 1.00 86.56 211 SER A CA 1
ATOM 1625 C C . SER A 1 211 ? -19.454 -1.041 -2.382 1.00 86.56 211 SER A C 1
ATOM 1627 O O . SER A 1 211 ? -20.422 -1.678 -1.972 1.00 86.56 211 SER A O 1
ATOM 1629 N N . LEU A 1 212 ? -18.363 -0.850 -1.634 1.00 93.81 212 LEU A N 1
ATOM 1630 C CA . LEU A 1 212 ? -18.254 -1.326 -0.258 1.00 93.81 212 LEU A CA 1
ATOM 1631 C C . LEU A 1 212 ? -19.055 -0.434 0.693 1.00 93.81 212 LEU A C 1
ATOM 1633 O O . LEU A 1 212 ? -19.088 0.793 0.553 1.00 93.81 212 LEU A O 1
ATOM 1637 N N . THR A 1 213 ? -19.670 -1.057 1.697 1.00 95.56 213 THR A N 1
ATOM 1638 C CA . THR A 1 213 ? -20.444 -0.348 2.718 1.00 95.56 213 THR A CA 1
ATOM 1639 C C . THR A 1 213 ? -19.541 0.591 3.514 1.00 95.56 213 THR A C 1
ATOM 1641 O O . THR A 1 213 ? -18.559 0.168 4.122 1.00 95.56 213 THR A O 1
ATOM 1644 N N . GLN A 1 214 ? -19.902 1.873 3.550 1.00 93.75 214 GLN A N 1
ATOM 1645 C CA . GLN A 1 214 ? -19.198 2.882 4.337 1.00 93.75 214 GLN A CA 1
ATOM 1646 C C . GLN A 1 214 ? -19.536 2.732 5.826 1.00 93.75 214 GLN A C 1
ATOM 1648 O O . GLN A 1 214 ? -20.703 2.637 6.208 1.00 93.75 214 GLN A O 1
ATOM 1653 N N . THR A 1 215 ? -18.520 2.744 6.686 1.00 95.62 215 THR A N 1
ATOM 1654 C CA . THR A 1 215 ? -18.678 2.710 8.145 1.00 95.62 215 THR A CA 1
ATOM 1655 C C . THR A 1 215 ? -17.613 3.581 8.795 1.00 95.62 215 THR A C 1
ATOM 1657 O O . THR A 1 215 ? -16.476 3.610 8.342 1.00 95.62 215 THR A O 1
ATOM 1660 N N . SER A 1 216 ? -17.949 4.264 9.890 1.00 96.06 216 SER A N 1
ATOM 1661 C CA . SER A 1 216 ? -16.974 5.057 10.652 1.00 96.06 216 SER A CA 1
ATOM 1662 C C . SER A 1 216 ? -15.863 4.207 11.270 1.00 96.06 216 SER A C 1
ATOM 1664 O O . SER A 1 216 ? -14.794 4.724 11.564 1.00 96.06 216 SER A O 1
ATOM 1666 N N . SER A 1 217 ? -16.106 2.906 11.462 1.00 97.44 217 SER A N 1
ATOM 1667 C CA . SER A 1 217 ? -15.156 1.991 12.101 1.00 97.44 217 SER A CA 1
ATOM 1668 C C . SER A 1 217 ? -14.064 1.452 11.171 1.00 97.44 217 SER A C 1
ATOM 1670 O O . SER A 1 217 ? -13.095 0.873 11.661 1.00 97.44 217 SER A O 1
ATOM 1672 N N . VAL A 1 218 ? -14.174 1.678 9.859 1.00 97.88 218 VAL A N 1
ATOM 1673 C CA . VAL A 1 218 ? -13.195 1.227 8.864 1.00 97.88 218 VAL A CA 1
ATOM 1674 C C . VAL A 1 218 ? -12.875 2.373 7.922 1.00 97.88 218 VAL A C 1
ATOM 1676 O O . VAL A 1 218 ? -13.745 2.850 7.197 1.00 97.88 218 VAL A O 1
ATOM 1679 N N . TRP A 1 219 ? -11.611 2.775 7.892 1.00 96.81 219 TRP A N 1
ATOM 1680 C CA . TRP A 1 219 ? -11.097 3.600 6.813 1.00 96.81 219 TRP A CA 1
ATOM 1681 C C . TRP A 1 219 ? -10.568 2.678 5.716 1.00 96.81 219 TRP A C 1
ATOM 1683 O O . TRP A 1 219 ? -9.805 1.749 5.988 1.00 96.81 219 TRP A O 1
ATOM 1693 N N . PHE A 1 220 ? -10.971 2.912 4.475 1.00 94.69 220 PHE A N 1
ATOM 1694 C CA . PHE A 1 220 ? -10.402 2.199 3.346 1.00 94.69 220 PHE A CA 1
ATOM 1695 C C . PHE A 1 220 ? -10.314 3.084 2.117 1.00 94.69 220 PHE A C 1
ATOM 1697 O O . PHE A 1 220 ? -11.111 4.008 1.941 1.00 94.69 220 PHE A O 1
ATOM 1704 N N . ASP A 1 221 ? -9.364 2.752 1.253 1.00 89.56 221 ASP A N 1
ATOM 1705 C CA . ASP A 1 221 ? -9.306 3.283 -0.099 1.00 89.56 221 ASP A CA 1
ATOM 1706 C C . ASP A 1 221 ? -8.872 2.193 -1.089 1.00 89.56 221 ASP A C 1
ATOM 1708 O O . ASP A 1 221 ? -8.487 1.088 -0.689 1.00 89.56 221 ASP A O 1
ATOM 1712 N N . ASP A 1 222 ? -8.970 2.477 -2.382 1.00 82.94 222 ASP A N 1
ATOM 1713 C CA . ASP A 1 222 ? -8.294 1.696 -3.407 1.00 82.94 222 ASP A CA 1
ATOM 1714 C C . ASP A 1 222 ? -6.885 2.241 -3.672 1.00 82.94 222 ASP A C 1
ATOM 1716 O O . ASP A 1 222 ? -6.526 3.365 -3.321 1.00 82.94 222 ASP A O 1
ATOM 1720 N N . ALA A 1 223 ? -6.042 1.408 -4.276 1.00 73.44 223 ALA A N 1
ATOM 1721 C CA . ALA A 1 223 ? -4.699 1.814 -4.667 1.00 73.44 223 ALA A CA 1
ATOM 1722 C C . ALA A 1 223 ? -4.684 2.738 -5.894 1.00 73.44 223 ALA A C 1
ATOM 1724 O O . ALA A 1 223 ? -3.597 3.117 -6.334 1.00 73.44 223 ALA A O 1
ATOM 1725 N N . TYR A 1 224 ? -5.834 3.078 -6.489 1.00 67.81 224 TYR A N 1
ATOM 1726 C CA . TYR A 1 224 ? -5.839 3.935 -7.663 1.00 67.81 224 TYR A CA 1
ATOM 1727 C C . TYR A 1 224 ? -5.472 5.360 -7.279 1.00 67.81 224 TYR A C 1
ATOM 1729 O O . TYR A 1 224 ? -5.991 5.949 -6.333 1.00 67.81 224 TYR A O 1
ATOM 1737 N N . TYR A 1 225 ? -4.581 5.942 -8.074 1.00 62.38 225 TYR A N 1
ATOM 1738 C CA . TYR A 1 225 ? -4.404 7.376 -8.050 1.00 62.38 225 TYR A CA 1
ATOM 1739 C C . TYR A 1 225 ? -5.692 8.001 -8.587 1.00 62.38 225 TYR A C 1
ATOM 1741 O O . TYR A 1 225 ? -5.995 7.906 -9.779 1.00 62.38 225 TYR A O 1
ATOM 1749 N N . LYS A 1 226 ? -6.490 8.586 -7.695 1.00 60.25 226 LYS A N 1
ATOM 1750 C CA . LYS A 1 226 ? -7.656 9.372 -8.090 1.00 60.25 226 LYS A CA 1
ATOM 1751 C C . LYS A 1 226 ? -7.121 10.632 -8.750 1.00 60.25 226 LYS A C 1
ATOM 1753 O O . LYS A 1 226 ? -6.409 11.395 -8.103 1.00 60.25 226 LYS A O 1
ATOM 1758 N N . ASP A 1 227 ? -7.418 10.812 -10.035 1.00 49.84 227 ASP A N 1
ATOM 1759 C CA . ASP A 1 227 ? -7.093 12.046 -10.743 1.00 49.84 227 ASP A CA 1
ATOM 1760 C C . ASP A 1 227 ? -7.769 13.207 -10.001 1.00 49.84 227 ASP A C 1
ATOM 1762 O O . ASP A 1 227 ? -8.986 13.378 -10.035 1.00 49.84 227 ASP A O 1
ATOM 1766 N N . VAL A 1 228 ? -6.969 13.958 -9.248 1.00 49.19 228 VAL A N 1
ATOM 1767 C CA . VAL A 1 228 ? -7.381 15.188 -8.571 1.00 49.19 228 VAL A CA 1
ATOM 1768 C C . VAL A 1 228 ? -6.965 16.398 -9.400 1.00 49.19 228 VAL A C 1
ATOM 1770 O O . VAL A 1 228 ? -6.527 17.397 -8.827 1.00 49.19 228 VAL A O 1
ATOM 1773 N N . GLY A 1 229 ? -7.044 16.293 -10.733 1.00 44.03 229 GLY A N 1
ATOM 1774 C CA . GLY A 1 229 ? -6.687 17.324 -11.704 1.00 44.03 229 GLY A CA 1
ATOM 1775 C C . GLY A 1 229 ? -6.882 18.740 -11.160 1.00 44.03 229 GLY A C 1
ATOM 1776 O O . GLY A 1 229 ? -7.981 19.128 -10.763 1.00 44.03 229 GLY A O 1
ATOM 1777 N N . GLY A 1 230 ? -5.775 19.482 -11.067 1.00 46.69 230 GLY A N 1
ATOM 1778 C CA . GLY A 1 230 ? -5.725 20.835 -10.501 1.00 46.69 230 GLY A CA 1
ATOM 1779 C C . GLY A 1 230 ? -5.365 20.950 -9.010 1.00 46.69 230 GLY A C 1
ATOM 1780 O O . GLY A 1 230 ? -5.159 22.071 -8.553 1.00 46.69 230 GLY A O 1
ATOM 1781 N N . LYS A 1 231 ? -5.253 19.850 -8.244 1.00 48.34 231 LYS A N 1
ATOM 1782 C CA . LYS A 1 231 ? -4.844 19.871 -6.815 1.00 48.34 231 LYS A CA 1
ATOM 1783 C C . LYS A 1 231 ? -3.479 19.237 -6.517 1.00 48.34 231 LYS A C 1
ATOM 1785 O O . LYS A 1 231 ? -2.842 19.633 -5.549 1.00 48.34 231 LYS A O 1
ATOM 1790 N N . ALA A 1 232 ? -3.026 18.281 -7.328 1.00 55.25 232 ALA A N 1
ATOM 1791 C CA . ALA A 1 232 ? -1.704 17.655 -7.221 1.00 55.25 232 ALA A CA 1
ATOM 1792 C C . ALA A 1 232 ? -1.036 17.625 -8.604 1.00 55.25 232 ALA A C 1
ATOM 1794 O O . ALA A 1 232 ? -0.903 16.578 -9.233 1.00 55.25 232 ALA A O 1
ATOM 1795 N N . THR A 1 233 ? -0.700 18.809 -9.113 1.00 66.31 233 THR A N 1
ATOM 1796 C CA . THR A 1 233 ? -0.074 18.984 -10.427 1.00 66.31 233 THR A CA 1
ATOM 1797 C C . THR A 1 233 ? 1.433 19.142 -10.305 1.00 66.31 233 THR A C 1
ATOM 1799 O O . THR A 1 233 ? 1.915 19.711 -9.326 1.00 66.31 233 THR A O 1
ATOM 1802 N N . LEU A 1 234 ? 2.176 18.715 -11.329 1.00 70.00 234 LEU A N 1
ATOM 1803 C CA . LEU A 1 234 ? 3.582 19.105 -11.460 1.00 70.00 234 LEU A CA 1
ATOM 1804 C C . LEU A 1 234 ? 3.680 20.634 -11.512 1.00 70.00 234 LEU A C 1
ATOM 1806 O O . LEU A 1 234 ? 2.916 21.290 -12.224 1.00 70.00 234 LEU A O 1
ATOM 1810 N N . THR A 1 235 ? 4.651 21.210 -10.809 1.00 80.62 235 THR A N 1
ATOM 1811 C CA . THR A 1 235 ? 5.047 22.597 -11.067 1.00 80.62 235 THR A CA 1
ATOM 1812 C C . THR A 1 235 ? 5.607 22.712 -12.487 1.00 80.62 235 THR A C 1
ATOM 1814 O O . THR A 1 235 ? 6.141 21.748 -13.046 1.00 80.62 235 THR A O 1
ATOM 1817 N N . SER A 1 236 ? 5.575 23.914 -13.071 1.00 81.44 236 SER A N 1
ATOM 1818 C CA . SER A 1 236 ? 6.155 24.154 -14.402 1.00 81.44 236 SER A CA 1
ATOM 1819 C C . SER A 1 236 ? 7.613 23.692 -14.493 1.00 81.44 236 SER A C 1
ATOM 1821 O O . SER A 1 236 ? 8.030 23.148 -15.515 1.00 81.44 236 SER A O 1
ATOM 1823 N N . LYS A 1 237 ? 8.372 23.853 -13.400 1.00 84.31 237 LYS A N 1
ATOM 1824 C CA . LYS A 1 237 ? 9.777 23.447 -13.308 1.00 84.31 237 LYS A CA 1
ATOM 1825 C C . LYS A 1 237 ? 9.937 21.925 -13.288 1.00 84.31 237 LYS A C 1
ATOM 1827 O O . LYS A 1 237 ? 10.788 21.401 -14.001 1.00 84.31 237 LYS A O 1
ATOM 1832 N N . GLU A 1 238 ? 9.126 21.206 -12.514 1.00 82.88 238 GLU A N 1
ATOM 1833 C CA . GLU A 1 238 ? 9.166 19.735 -12.480 1.00 82.88 238 GLU A CA 1
ATOM 1834 C C . GLU A 1 238 ? 8.749 19.134 -13.827 1.00 82.88 238 GLU A C 1
ATOM 1836 O O . GLU A 1 238 ? 9.413 18.229 -14.338 1.00 82.88 238 GLU A O 1
ATOM 1841 N N . ASN A 1 239 ? 7.704 19.683 -14.452 1.00 84.94 239 ASN A N 1
ATOM 1842 C CA . ASN A 1 239 ? 7.272 19.258 -15.781 1.00 84.94 239 ASN A CA 1
ATOM 1843 C C . ASN A 1 239 ? 8.367 19.481 -16.840 1.00 84.94 239 ASN A C 1
ATOM 1845 O O . ASN A 1 239 ? 8.596 18.610 -17.682 1.00 84.94 239 ASN A O 1
ATOM 1849 N N . GLU A 1 240 ? 9.083 20.608 -16.786 1.00 88.19 240 GLU A N 1
ATOM 1850 C CA . GLU A 1 240 ? 10.197 20.886 -17.697 1.00 88.19 240 GLU A CA 1
ATOM 1851 C C . GLU A 1 240 ? 11.343 19.876 -17.532 1.00 88.19 240 GLU A C 1
ATOM 1853 O O . GLU A 1 240 ? 11.862 19.372 -18.532 1.00 88.19 240 GLU A O 1
ATOM 1858 N N . VAL A 1 241 ? 11.708 19.531 -16.292 1.00 89.31 241 VAL A N 1
ATOM 1859 C CA . VAL A 1 241 ? 12.748 18.525 -16.006 1.00 89.31 241 VAL A CA 1
ATOM 1860 C C . VAL A 1 241 ? 12.367 17.166 -16.597 1.00 89.31 241 VAL A C 1
ATOM 1862 O O . VAL A 1 241 ? 13.165 16.565 -17.322 1.00 89.31 241 VAL A O 1
ATOM 1865 N N . ILE A 1 242 ? 11.134 16.707 -16.362 1.00 86.19 242 ILE A N 1
ATOM 1866 C CA . ILE A 1 242 ? 10.644 15.422 -16.888 1.00 86.19 242 ILE A CA 1
ATOM 1867 C C . ILE A 1 242 ? 10.585 15.452 -18.422 1.00 86.19 242 ILE A C 1
ATOM 1869 O O . ILE A 1 242 ? 11.006 14.501 -19.083 1.00 86.19 242 ILE A O 1
ATOM 1873 N N . SER A 1 243 ? 10.097 16.548 -19.007 1.00 88.56 243 SER A N 1
ATOM 1874 C CA . SER A 1 243 ? 10.006 16.718 -20.461 1.00 88.56 243 SER A CA 1
ATOM 1875 C C . SER A 1 243 ? 11.382 16.671 -21.136 1.00 88.56 243 SER A C 1
ATOM 1877 O O . SER A 1 243 ? 11.563 15.950 -22.121 1.00 88.56 243 SER A O 1
ATOM 1879 N N . LYS A 1 244 ? 12.382 17.359 -20.568 1.00 90.94 244 LYS A N 1
ATOM 1880 C CA . LYS A 1 244 ? 13.772 17.306 -21.051 1.00 90.94 244 LYS A CA 1
ATOM 1881 C C . LYS A 1 244 ? 14.350 15.895 -20.959 1.00 90.94 244 LYS A C 1
ATOM 1883 O O . LYS A 1 244 ? 14.954 15.432 -21.925 1.00 90.94 244 LYS A O 1
ATOM 1888 N N . GLY A 1 245 ? 14.126 15.199 -19.842 1.00 89.31 245 GLY A N 1
ATOM 1889 C CA . GLY A 1 245 ? 14.566 13.813 -19.658 1.00 89.31 245 GLY A CA 1
ATOM 1890 C C . GLY A 1 245 ? 13.972 12.861 -20.701 1.00 89.31 245 GLY A C 1
ATOM 1891 O O . GLY A 1 245 ? 14.708 12.115 -21.347 1.00 89.31 245 GLY A O 1
ATOM 1892 N N . LEU A 1 246 ? 12.658 12.949 -20.936 1.00 88.31 246 LEU A N 1
ATOM 1893 C CA . LEU A 1 246 ? 11.962 12.188 -21.982 1.00 88.31 246 LEU A CA 1
ATOM 1894 C C . LEU A 1 246 ? 12.526 12.479 -23.377 1.00 88.31 246 LEU A C 1
ATOM 1896 O O . LEU A 1 246 ? 12.786 11.548 -24.141 1.00 88.31 246 LEU A O 1
ATOM 1900 N N . GLY A 1 247 ? 12.752 13.756 -23.698 1.00 88.94 247 GLY A N 1
ATOM 1901 C CA . GLY A 1 247 ? 13.343 14.166 -24.971 1.00 88.94 247 GLY A CA 1
ATOM 1902 C C . GLY A 1 247 ? 14.744 13.590 -25.171 1.00 88.94 247 GLY A C 1
ATOM 1903 O O . GLY A 1 247 ? 15.033 13.012 -26.220 1.00 88.94 247 GLY A O 1
ATOM 1904 N N . GLN A 1 248 ? 15.596 13.671 -24.147 1.00 89.50 248 GLN A N 1
ATOM 1905 C CA . GLN A 1 248 ? 16.950 13.124 -24.196 1.00 89.50 248 GLN A CA 1
ATOM 1906 C C . GLN A 1 248 ? 16.943 11.601 -24.365 1.00 89.50 248 GLN A C 1
ATOM 1908 O O . GLN A 1 248 ? 17.671 11.077 -25.210 1.00 89.50 248 GLN A O 1
ATOM 1913 N N . ALA A 1 249 ? 16.098 10.893 -23.613 1.00 88.44 249 ALA A N 1
ATOM 1914 C CA . ALA A 1 249 ? 15.963 9.445 -23.720 1.00 88.44 249 ALA A CA 1
ATOM 1915 C C . ALA A 1 249 ? 15.460 9.023 -25.110 1.00 88.44 249 ALA A C 1
ATOM 1917 O O . ALA A 1 249 ? 15.992 8.082 -25.698 1.00 88.44 249 ALA A O 1
ATOM 1918 N N . GLN A 1 250 ? 14.509 9.760 -25.690 1.00 88.31 250 GLN A N 1
ATOM 1919 C CA . GLN A 1 250 ? 14.010 9.487 -27.037 1.00 88.31 250 GLN A CA 1
ATOM 1920 C C . GLN A 1 250 ? 15.065 9.758 -28.120 1.00 88.31 250 GLN A C 1
ATOM 1922 O O . GLN A 1 250 ? 15.169 8.991 -29.079 1.00 88.31 250 GLN A O 1
ATOM 1927 N N . ILE A 1 251 ? 15.871 10.816 -27.974 1.00 89.31 251 ILE A N 1
ATOM 1928 C CA . ILE A 1 251 ? 17.011 11.085 -28.865 1.00 89.31 251 ILE A CA 1
ATOM 1929 C C . ILE A 1 251 ? 18.032 9.950 -28.769 1.00 89.31 251 ILE A C 1
ATOM 1931 O O . ILE A 1 251 ? 18.478 9.450 -29.800 1.00 89.31 251 ILE A O 1
ATOM 1935 N N . THR A 1 252 ? 18.383 9.516 -27.557 1.00 86.88 252 THR A N 1
ATOM 1936 C CA . THR A 1 252 ? 19.318 8.404 -27.342 1.00 86.88 252 THR A CA 1
ATOM 1937 C C . THR A 1 252 ? 18.785 7.104 -27.942 1.00 86.88 252 THR A C 1
ATOM 1939 O O . THR A 1 252 ? 19.511 6.443 -28.680 1.00 86.88 252 THR A O 1
ATOM 1942 N N . LEU A 1 253 ? 17.509 6.776 -27.723 1.00 86.06 253 LEU A N 1
ATOM 1943 C CA . LEU A 1 253 ? 16.882 5.581 -28.291 1.00 86.06 253 LEU A CA 1
ATOM 1944 C C . LEU A 1 253 ? 16.896 5.601 -29.827 1.00 86.06 253 LEU A C 1
ATOM 1946 O O . LEU A 1 253 ? 17.157 4.578 -30.448 1.00 86.06 253 LEU A O 1
ATOM 1950 N N . LYS A 1 254 ? 16.684 6.767 -30.454 1.00 86.00 254 LYS A N 1
ATOM 1951 C CA . LYS A 1 254 ? 16.758 6.933 -31.919 1.00 86.00 254 LYS A CA 1
ATOM 1952 C C . LYS A 1 254 ? 18.164 6.744 -32.498 1.00 86.00 254 LYS A C 1
ATOM 1954 O O . LYS A 1 254 ? 18.275 6.461 -33.688 1.00 86.00 254 LYS A O 1
ATOM 1959 N N . LYS A 1 255 ? 19.227 6.901 -31.699 1.00 86.75 255 LYS A N 1
ATOM 1960 C CA . LYS A 1 255 ? 20.611 6.653 -32.150 1.00 86.75 255 LYS A CA 1
ATOM 1961 C C . LYS A 1 255 ? 20.908 5.162 -32.332 1.00 86.75 255 LYS A C 1
ATOM 1963 O O . LYS A 1 255 ? 21.831 4.825 -33.066 1.00 86.75 255 LYS A O 1
ATOM 1968 N N . ALA A 1 256 ? 20.141 4.279 -31.691 1.00 82.25 256 ALA A N 1
ATOM 1969 C CA . ALA A 1 256 ? 20.246 2.836 -31.864 1.00 82.25 256 ALA A CA 1
ATOM 1970 C C . ALA A 1 256 ? 19.164 2.333 -32.832 1.00 82.25 256 ALA A C 1
ATOM 1972 O O . ALA A 1 256 ? 17.993 2.698 -32.724 1.00 82.25 256 ALA A O 1
ATOM 1973 N N . THR A 1 257 ? 19.529 1.457 -33.772 1.00 80.75 257 THR A N 1
ATOM 1974 C CA . THR A 1 257 ? 18.515 0.746 -34.567 1.00 80.75 257 THR A CA 1
ATOM 1975 C C . THR A 1 257 ? 17.849 -0.329 -33.703 1.00 80.75 257 THR A C 1
ATOM 1977 O O . THR A 1 257 ? 18.531 -0.892 -32.844 1.00 80.75 257 THR A O 1
ATOM 1980 N N . PRO A 1 258 ? 16.575 -0.701 -33.941 1.00 83.31 258 PRO A N 1
ATOM 1981 C CA . PRO A 1 258 ? 15.945 -1.810 -33.221 1.00 83.31 258 PRO A CA 1
ATOM 1982 C C . PRO A 1 258 ? 16.760 -3.103 -33.297 1.00 83.31 258 PRO A C 1
ATOM 1984 O O . PRO A 1 258 ? 16.837 -3.842 -32.326 1.00 83.31 258 PRO A O 1
ATOM 1987 N N . LYS A 1 259 ? 17.424 -3.347 -34.436 1.00 83.12 259 LYS A N 1
ATOM 1988 C CA . LYS A 1 259 ? 18.305 -4.500 -34.625 1.00 83.12 259 LYS A CA 1
ATOM 1989 C C . LYS A 1 259 ? 19.513 -4.437 -33.689 1.00 83.12 259 LYS A C 1
ATOM 1991 O O . LYS A 1 259 ? 19.721 -5.372 -32.934 1.00 83.12 259 LYS A O 1
ATOM 1996 N N . THR A 1 260 ? 20.269 -3.339 -33.715 1.00 80.44 260 THR A N 1
ATOM 1997 C CA . THR A 1 260 ? 21.461 -3.148 -32.868 1.00 80.44 260 THR A CA 1
ATOM 1998 C C . THR A 1 260 ? 21.107 -3.131 -31.384 1.00 80.44 260 THR A C 1
ATOM 2000 O O . THR A 1 260 ? 21.836 -3.693 -30.575 1.00 80.44 260 THR A O 1
ATOM 2003 N N . PHE A 1 261 ? 19.978 -2.514 -31.034 1.00 80.25 261 PHE A N 1
ATOM 2004 C CA . PHE A 1 261 ? 19.445 -2.512 -29.680 1.00 80.25 261 PHE A CA 1
ATOM 2005 C C . PHE A 1 261 ? 19.115 -3.945 -29.258 1.00 80.25 261 PHE A C 1
ATOM 2007 O O . PHE A 1 261 ? 19.672 -4.469 -28.315 1.00 80.25 261 PHE A O 1
ATOM 2014 N N . ASN A 1 262 ? 18.311 -4.675 -30.017 1.00 82.44 262 ASN A N 1
ATOM 2015 C CA . ASN A 1 262 ? 17.902 -6.006 -29.576 1.00 82.44 262 ASN A CA 1
ATOM 2016 C C . ASN A 1 262 ? 19.045 -7.039 -29.596 1.00 82.44 262 ASN A C 1
ATOM 2018 O O . ASN A 1 262 ? 18.921 -8.075 -28.955 1.00 82.44 262 ASN A O 1
ATOM 2022 N N . THR A 1 263 ? 20.167 -6.776 -30.278 1.00 81.69 263 THR A N 1
ATOM 2023 C CA . THR A 1 263 ? 21.354 -7.644 -30.219 1.00 81.69 263 THR A CA 1
ATOM 2024 C C . THR A 1 263 ? 21.921 -7.762 -28.803 1.00 81.69 263 THR A C 1
ATOM 2026 O O . THR A 1 263 ? 22.339 -8.855 -28.438 1.00 81.69 263 THR A O 1
ATOM 2029 N N . PHE A 1 264 ? 21.888 -6.710 -27.973 1.00 73.69 264 PHE A N 1
ATOM 2030 C CA . PHE A 1 264 ? 22.409 -6.824 -26.599 1.00 73.69 264 PHE A CA 1
ATOM 2031 C C . PHE A 1 264 ? 21.552 -7.743 -25.716 1.00 73.69 264 PHE A C 1
ATOM 2033 O O . PHE A 1 264 ? 22.056 -8.309 -24.754 1.00 73.69 264 PHE A O 1
ATOM 2040 N N . LEU A 1 265 ? 20.272 -7.925 -26.056 1.00 72.31 265 LEU A N 1
ATOM 2041 C CA . LEU A 1 265 ? 19.365 -8.834 -25.349 1.00 72.31 265 LEU A CA 1
ATOM 2042 C C . LEU A 1 265 ? 19.589 -10.307 -25.690 1.00 72.31 265 LEU A C 1
ATOM 2044 O O . LEU A 1 265 ? 19.065 -11.182 -25.009 1.00 72.31 265 LEU A O 1
ATOM 2048 N N . GLN A 1 266 ? 20.337 -10.589 -26.756 1.00 77.56 266 GLN A N 1
ATOM 2049 C CA . GLN A 1 266 ? 20.651 -11.957 -27.170 1.00 77.56 266 GLN A CA 1
ATOM 2050 C C . GLN A 1 266 ? 21.852 -12.527 -26.411 1.00 77.56 266 GLN A C 1
ATOM 2052 O O . GLN A 1 266 ? 22.123 -13.721 -26.524 1.00 77.56 266 GLN A O 1
ATOM 2057 N N . ASP A 1 267 ? 22.568 -11.693 -25.655 1.00 79.94 267 ASP A N 1
ATOM 2058 C CA . ASP A 1 267 ? 23.681 -12.123 -24.823 1.00 79.94 267 ASP A CA 1
ATOM 2059 C C . ASP A 1 267 ? 23.151 -12.790 -23.533 1.00 79.94 267 ASP A C 1
ATOM 2061 O O . ASP A 1 267 ? 22.501 -12.132 -22.710 1.00 79.94 267 ASP A O 1
ATOM 2065 N N . PRO A 1 268 ? 23.424 -14.092 -23.320 1.00 72.88 268 PRO A N 1
ATOM 2066 C CA . PRO A 1 268 ? 22.907 -14.825 -22.166 1.00 72.88 268 PRO A CA 1
ATOM 2067 C C . PRO A 1 268 ? 23.449 -14.319 -20.824 1.00 72.88 268 PRO A C 1
ATOM 2069 O O . PRO A 1 268 ? 22.770 -14.445 -19.803 1.00 72.88 268 PRO A O 1
ATOM 2072 N N . VAL A 1 269 ? 24.662 -13.758 -20.801 1.00 73.50 269 VAL A N 1
ATOM 2073 C CA . VAL A 1 269 ? 25.293 -13.227 -19.586 1.00 73.50 269 VAL A CA 1
ATOM 2074 C C . VAL A 1 269 ? 24.598 -11.932 -19.183 1.00 73.50 269 VAL A C 1
ATOM 2076 O O . VAL A 1 269 ? 24.211 -11.789 -18.022 1.00 73.50 269 VAL A O 1
ATOM 2079 N N . LEU A 1 270 ? 24.352 -11.035 -20.140 1.00 73.25 270 LEU A N 1
ATOM 2080 C CA . LEU A 1 270 ? 23.585 -9.808 -19.905 1.00 73.25 270 LEU A CA 1
ATOM 2081 C C . LEU A 1 270 ? 22.162 -10.120 -19.432 1.00 73.25 270 LEU A C 1
ATOM 2083 O O . LEU A 1 270 ? 21.741 -9.609 -18.394 1.00 73.25 270 LEU A O 1
ATOM 2087 N N . ALA A 1 271 ? 21.449 -11.002 -20.137 1.00 68.56 271 ALA A N 1
ATOM 2088 C CA . ALA A 1 271 ? 20.083 -11.385 -19.779 1.00 68.56 271 ALA A CA 1
ATOM 2089 C C . ALA A 1 271 ? 19.990 -11.996 -18.367 1.00 68.56 271 ALA A C 1
ATOM 2091 O O . ALA A 1 271 ? 19.018 -11.761 -17.651 1.00 68.56 271 ALA A O 1
ATOM 2092 N N . THR A 1 272 ? 21.019 -12.738 -17.942 1.00 74.88 272 THR A N 1
ATOM 2093 C CA . THR A 1 272 ? 21.041 -13.397 -16.628 1.00 74.88 272 THR A CA 1
ATOM 2094 C C . THR A 1 272 ? 21.434 -12.448 -15.494 1.00 74.88 272 THR A C 1
ATOM 2096 O O . T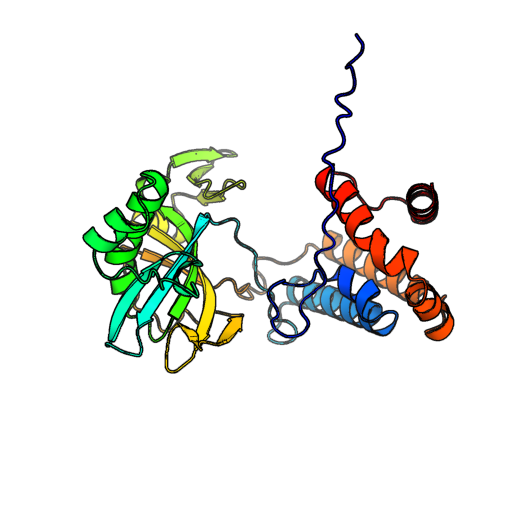HR A 1 272 ? 20.850 -12.510 -14.413 1.00 74.88 272 THR A O 1
ATOM 2099 N N . TRP A 1 273 ? 22.429 -11.580 -15.704 1.00 81.12 273 TRP A N 1
ATOM 2100 C CA . TRP A 1 273 ? 23.098 -10.876 -14.601 1.00 81.12 273 TRP A CA 1
ATOM 2101 C C . TRP A 1 273 ? 22.762 -9.395 -14.483 1.00 81.12 273 TRP A C 1
ATOM 2103 O O . TRP A 1 273 ? 22.946 -8.823 -13.406 1.00 81.12 273 TRP A O 1
ATOM 2113 N N . LEU A 1 274 ? 22.223 -8.771 -15.532 1.00 80.56 274 LEU A N 1
ATOM 2114 C CA . LEU A 1 274 ? 21.972 -7.331 -15.529 1.00 80.56 274 LEU A CA 1
ATOM 2115 C C . LEU A 1 274 ? 20.905 -6.923 -14.50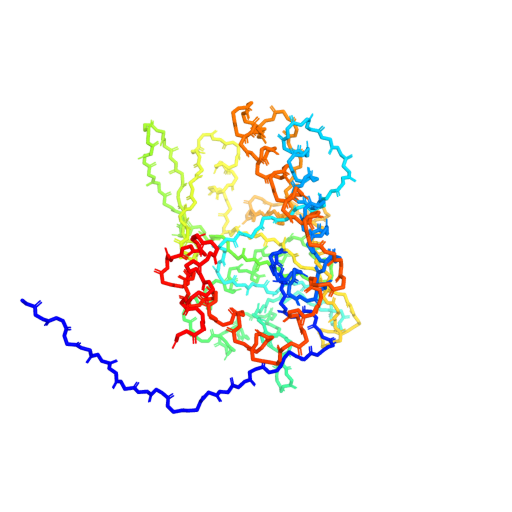0 1.00 80.56 274 LEU A C 1
ATOM 2117 O O . LEU A 1 274 ? 21.152 -6.024 -13.694 1.00 80.56 274 LEU A O 1
ATOM 2121 N N . LYS A 1 275 ? 19.760 -7.624 -14.455 1.00 79.44 275 LYS A N 1
ATOM 2122 C CA . LYS A 1 275 ? 18.709 -7.389 -13.443 1.00 79.44 275 LYS A CA 1
ATOM 2123 C C . LYS A 1 275 ? 19.244 -7.592 -12.007 1.00 79.44 275 LYS A C 1
ATOM 2125 O O . LYS A 1 275 ? 19.112 -6.672 -11.196 1.00 79.44 275 LYS A O 1
ATOM 2130 N N . PRO A 1 276 ? 19.907 -8.720 -11.659 1.00 82.94 276 PRO A N 1
ATOM 2131 C CA . PRO A 1 276 ? 20.542 -8.887 -10.347 1.00 82.94 276 PRO A CA 1
ATOM 2132 C C . PRO A 1 276 ? 21.553 -7.793 -9.982 1.00 82.94 276 PRO A C 1
ATOM 2134 O O . PRO A 1 276 ? 21.582 -7.347 -8.833 1.00 82.94 276 PRO A O 1
ATOM 2137 N N . PHE A 1 277 ? 22.371 -7.348 -10.938 1.00 84.06 277 PHE A N 1
ATOM 2138 C CA . PHE A 1 277 ? 23.368 -6.305 -10.712 1.00 84.06 277 PHE A CA 1
ATOM 2139 C C . PHE A 1 277 ? 22.723 -4.953 -10.382 1.00 84.06 277 PHE A C 1
ATOM 2141 O O . PHE A 1 277 ? 23.094 -4.314 -9.393 1.00 84.06 277 PHE A O 1
ATOM 2148 N N . ILE A 1 278 ? 21.703 -4.554 -11.149 1.00 82.19 278 ILE A N 1
ATOM 2149 C CA . ILE A 1 278 ? 20.916 -3.343 -10.881 1.00 82.19 278 ILE A CA 1
ATOM 2150 C C . ILE A 1 278 ? 20.249 -3.439 -9.502 1.00 82.19 278 ILE A C 1
ATOM 2152 O O . ILE A 1 278 ? 20.380 -2.521 -8.690 1.00 82.19 278 ILE A O 1
ATOM 2156 N N . ASN A 1 279 ? 19.625 -4.576 -9.184 1.00 78.06 279 ASN A N 1
ATOM 2157 C CA . ASN A 1 279 ? 18.987 -4.798 -7.885 1.00 78.06 279 ASN A CA 1
ATOM 2158 C C . ASN A 1 279 ? 19.976 -4.682 -6.719 1.00 78.06 279 ASN A C 1
ATOM 2160 O O . ASN A 1 279 ? 19.647 -4.098 -5.684 1.00 78.06 279 ASN A O 1
ATOM 2164 N N . LYS A 1 280 ? 21.205 -5.186 -6.881 1.00 83.44 280 LYS A N 1
ATOM 2165 C CA . LYS A 1 280 ? 22.269 -5.057 -5.876 1.00 83.44 280 LYS A CA 1
ATOM 2166 C C . LYS A 1 280 ? 22.645 -3.592 -5.638 1.00 83.44 280 LYS A C 1
ATOM 2168 O O . LYS A 1 280 ? 22.754 -3.190 -4.480 1.00 83.44 280 LYS A O 1
ATOM 2173 N N . LYS A 1 281 ? 22.800 -2.792 -6.700 1.00 81.94 281 LYS A N 1
ATOM 2174 C CA . LYS A 1 281 ? 23.065 -1.344 -6.598 1.00 81.94 281 LYS A CA 1
ATOM 2175 C C . LYS A 1 281 ? 21.932 -0.612 -5.880 1.00 81.94 281 LYS A C 1
ATOM 2177 O O . LYS A 1 281 ? 22.196 0.095 -4.910 1.00 81.94 281 LYS A O 1
ATOM 2182 N N . ILE A 1 282 ? 20.683 -0.850 -6.285 1.00 76.44 282 ILE A N 1
ATOM 2183 C CA . ILE A 1 282 ? 19.501 -0.223 -5.671 1.00 76.44 282 ILE A CA 1
ATOM 2184 C C . ILE A 1 282 ? 19.395 -0.591 -4.186 1.00 76.44 282 ILE A C 1
ATOM 2186 O O . ILE A 1 282 ? 19.194 0.283 -3.347 1.00 76.44 282 ILE A O 1
ATOM 2190 N N . THR A 1 283 ? 19.605 -1.864 -3.838 1.00 71.81 283 THR A N 1
ATOM 2191 C CA . THR A 1 283 ? 19.580 -2.335 -2.439 1.00 71.81 283 THR A CA 1
ATOM 2192 C C . THR A 1 283 ? 20.687 -1.692 -1.595 1.00 71.81 283 THR A C 1
ATOM 2194 O O . THR A 1 283 ? 20.522 -1.503 -0.393 1.00 71.81 283 THR A O 1
ATOM 2197 N N . ALA A 1 284 ? 21.803 -1.313 -2.219 1.00 77.94 284 ALA A N 1
ATOM 2198 C CA . ALA A 1 284 ? 22.886 -0.560 -1.591 1.00 77.94 284 ALA A CA 1
ATOM 2199 C C . ALA A 1 284 ? 22.660 0.969 -1.587 1.00 77.94 284 ALA A C 1
ATOM 2201 O O . ALA A 1 284 ? 23.561 1.712 -1.201 1.00 77.94 284 ALA A O 1
ATOM 2202 N N . GLY A 1 285 ? 21.494 1.455 -2.031 1.00 76.06 285 GLY A N 1
ATOM 2203 C CA . GLY A 1 285 ? 21.180 2.885 -2.122 1.00 76.06 285 GLY A CA 1
ATOM 2204 C C . GLY A 1 285 ? 21.904 3.618 -3.256 1.00 76.06 285 GLY A C 1
ATOM 2205 O O . GLY A 1 285 ? 21.999 4.843 -3.235 1.00 76.06 285 GLY A O 1
ATOM 2206 N N . GLN A 1 286 ? 22.437 2.888 -4.238 1.00 78.69 286 GLN A N 1
ATOM 2207 C CA . GLN A 1 286 ? 23.144 3.445 -5.390 1.00 78.69 286 GLN A CA 1
ATOM 2208 C C . GLN A 1 286 ? 22.215 3.543 -6.604 1.00 78.69 286 GLN A C 1
ATOM 2210 O O . GLN A 1 286 ? 21.397 2.658 -6.853 1.00 78.69 286 GLN A O 1
ATOM 2215 N N . SER A 1 287 ? 22.374 4.603 -7.399 1.00 74.94 287 SER A N 1
ATOM 2216 C CA . SER A 1 287 ? 21.713 4.722 -8.700 1.00 74.94 287 SER A CA 1
ATOM 2217 C C . SER A 1 287 ? 22.539 4.058 -9.808 1.00 74.94 287 SER A C 1
ATOM 2219 O O . SER A 1 287 ? 23.719 3.748 -9.633 1.00 74.94 287 SER A O 1
ATOM 2221 N N . VAL A 1 288 ? 21.915 3.856 -10.973 1.00 73.00 288 VAL A N 1
ATOM 2222 C CA . VAL A 1 288 ? 22.572 3.318 -12.181 1.00 73.00 288 VAL A CA 1
ATOM 2223 C C . VAL A 1 288 ? 23.724 4.229 -12.647 1.00 73.00 288 VAL A C 1
ATOM 2225 O O . VAL A 1 288 ? 24.669 3.750 -13.256 1.00 73.00 288 VAL A O 1
ATOM 2228 N N . GLY A 1 289 ? 23.708 5.515 -12.276 1.00 80.12 289 GLY A N 1
ATOM 2229 C CA . GLY A 1 289 ? 24.826 6.434 -12.490 1.00 80.12 289 GLY A CA 1
ATOM 2230 C C . GLY A 1 289 ? 25.069 6.783 -13.961 1.00 80.12 289 GLY A C 1
ATOM 2231 O O . GLY A 1 289 ? 24.136 6.882 -14.758 1.00 80.12 289 GLY A O 1
ATOM 2232 N N . GLU A 1 290 ? 26.333 7.033 -14.308 1.00 84.12 290 GLU A N 1
ATOM 2233 C CA . GLU A 1 290 ? 26.750 7.344 -15.677 1.00 84.12 290 GLU A CA 1
ATOM 2234 C C . GLU A 1 290 ? 26.815 6.053 -16.526 1.00 84.12 290 GLU A C 1
ATOM 2236 O O . GLU A 1 290 ? 27.397 5.068 -16.070 1.00 84.12 290 GLU A O 1
ATOM 2241 N N . PRO A 1 291 ? 26.232 6.019 -17.743 1.00 80.56 291 PRO A N 1
ATOM 2242 C CA . PRO A 1 291 ? 26.107 4.791 -18.533 1.00 80.56 291 PRO A CA 1
ATOM 2243 C C . PRO A 1 291 ? 27.412 4.053 -18.860 1.00 80.56 291 PRO A C 1
ATOM 2245 O O . PRO A 1 291 ? 27.429 2.824 -18.824 1.00 80.56 291 PRO A O 1
ATOM 2248 N N . ILE A 1 292 ? 28.499 4.754 -19.202 1.00 82.94 292 ILE A N 1
ATOM 2249 C CA . ILE A 1 292 ? 29.777 4.102 -19.534 1.00 82.94 292 ILE A CA 1
ATOM 2250 C C . ILE A 1 292 ? 30.372 3.458 -18.283 1.00 82.94 292 ILE A C 1
ATOM 2252 O O . ILE A 1 292 ? 30.837 2.319 -18.336 1.00 82.94 292 ILE A O 1
ATOM 2256 N N . GLN A 1 293 ? 30.340 4.167 -17.159 1.00 85.44 293 GLN A N 1
ATOM 2257 C CA . GLN A 1 293 ? 30.804 3.658 -15.878 1.00 85.44 293 GLN A CA 1
ATOM 2258 C C . GLN A 1 293 ? 29.963 2.465 -15.413 1.00 85.44 293 GLN A C 1
ATOM 2260 O O . GLN A 1 293 ? 30.520 1.458 -14.987 1.00 85.44 293 GLN A O 1
ATOM 2265 N N . PHE A 1 294 ? 28.642 2.532 -15.582 1.00 85.06 294 PHE A N 1
ATOM 2266 C CA . PHE A 1 294 ? 27.744 1.418 -15.297 1.00 85.06 294 PHE A CA 1
ATOM 2267 C C . PHE A 1 294 ? 28.121 0.156 -16.080 1.00 85.06 294 PHE A C 1
ATOM 2269 O O . PHE A 1 294 ? 28.194 -0.927 -15.504 1.00 85.06 294 PHE A O 1
ATOM 2276 N N . VAL A 1 295 ? 28.385 0.293 -17.384 1.00 82.69 295 VAL A N 1
ATOM 2277 C CA . VAL A 1 295 ? 28.776 -0.842 -18.230 1.00 82.69 295 VAL A CA 1
ATOM 2278 C C . VAL A 1 295 ? 30.129 -1.411 -17.803 1.00 82.69 295 VAL A C 1
ATOM 2280 O O . VAL A 1 295 ? 30.274 -2.628 -17.768 1.00 82.69 295 VAL A O 1
ATOM 2283 N N . LYS A 1 296 ? 31.103 -0.568 -17.438 1.00 84.81 296 LYS A N 1
ATOM 2284 C CA . LYS A 1 296 ? 32.399 -1.040 -16.920 1.00 84.81 296 LYS A CA 1
ATOM 2285 C C . LYS A 1 296 ? 32.231 -1.860 -15.646 1.00 84.81 296 LYS A C 1
ATOM 2287 O O . LYS A 1 296 ? 32.685 -2.992 -15.597 1.00 84.81 296 LYS A O 1
ATOM 2292 N N . GLU A 1 297 ? 31.504 -1.323 -14.672 1.00 85.56 297 GLU A N 1
ATOM 2293 C CA . GLU A 1 297 ? 31.264 -1.992 -13.389 1.00 85.56 297 GLU A CA 1
ATOM 2294 C C . GLU A 1 297 ? 30.434 -3.272 -13.515 1.00 85.56 297 GLU A C 1
ATOM 2296 O O . GLU A 1 297 ? 30.464 -4.108 -12.620 1.00 85.56 297 GLU A O 1
ATOM 2301 N N . PHE A 1 298 ? 29.644 -3.406 -14.582 1.00 82.94 298 PHE A N 1
ATOM 2302 C CA . PHE A 1 298 ? 28.903 -4.632 -14.862 1.00 82.94 298 PHE A CA 1
ATOM 2303 C C . PHE A 1 298 ? 29.789 -5.733 -15.467 1.00 82.94 298 PHE A C 1
ATOM 2305 O O . PHE A 1 298 ? 29.514 -6.915 -15.269 1.00 82.94 298 PHE A O 1
ATOM 2312 N N . ILE A 1 299 ? 30.803 -5.352 -16.248 1.00 80.38 299 ILE A N 1
ATOM 2313 C CA . ILE A 1 299 ? 31.692 -6.283 -16.959 1.00 80.38 299 ILE A CA 1
ATOM 2314 C C . ILE A 1 299 ? 32.862 -6.747 -16.070 1.00 80.38 299 ILE A C 1
ATOM 2316 O O . ILE A 1 299 ? 33.404 -7.826 -16.311 1.00 80.38 299 ILE A O 1
ATOM 2320 N N . GLU A 1 300 ? 33.253 -5.940 -15.079 1.00 75.81 300 GLU A N 1
ATOM 2321 C CA . GLU A 1 300 ? 34.290 -6.239 -14.071 1.00 75.81 300 GLU A CA 1
ATOM 2322 C C . GLU A 1 300 ? 33.809 -7.198 -12.967 1.00 75.81 300 GLU A C 1
ATOM 2324 O O . GLU A 1 300 ? 34.593 -8.114 -12.621 1.00 75.81 300 GLU A O 1
#

pLDDT: mean 80.1, std 18.56, range [23.72, 98.56]

Organism: NCBI:txid408172